Protein AF-A0A9P6RWK9-F1 (afdb_monomer)

Radius of gyration: 22.27 Å; Cα contacts (8 Å, |Δi|>4): 144; chains: 1; bounding box: 63×45×56 Å

Solvent-accessible surface area (backbone atoms only — not comparable to full-atom values): 13997 Å² total; per-residue (Å²): 130,69,72,73,80,70,52,57,67,70,60,51,50,52,52,48,50,50,40,59,75,43,64,59,82,56,24,57,58,52,52,58,50,42,51,69,73,43,72,67,53,20,62,69,45,48,60,66,49,65,72,52,76,58,64,68,44,68,77,65,84,51,34,22,62,48,49,31,50,52,50,51,60,59,49,72,77,46,64,70,93,71,50,55,66,68,52,30,56,76,71,49,51,68,70,50,65,69,58,74,77,72,60,98,81,63,75,85,72,77,82,77,75,85,73,62,60,70,70,54,55,73,69,54,61,79,53,58,71,62,32,32,67,26,53,50,74,55,83,93,65,63,49,74,66,52,50,49,44,60,72,30,66,73,44,54,74,71,48,69,66,90,75,52,58,71,74,64,60,70,72,41,95,42,74,63,58,46,41,52,54,51,48,45,53,50,41,43,52,50,48,54,47,60,68,39,63,88,45,43,75,72,45,82,72,83,91,73,62,78,92,48,47,70,63,48,66,76,44,44,83,50,38,54,70,54,76,76,115

Foldseek 3Di:
DDPLVVDDLVVLLVVLVCLLVDDQVVSVVVLVVQCVPDDVSVVSSVCSCLVAVCSNCPPDDSQLVVLQVLLLVLCVVFPPVLQDPLQCQQNVVVVVVVVVVPDPPDDDDDDDDDDPLVSSVVNQDLPLVCNLVRNGDDPVPRDPVSVCVLVDPVLVVVAPPVPDDVVVVVVDPDPVSVSVVSSSVCNSQSSLCSSCVVPLLPDCDDDHDPVCVVVCVVCVVSNVNNVVD

Structure (mmCIF, N/CA/C/O backbone):
data_AF-A0A9P6RWK9-F1
#
_entry.id   AF-A0A9P6RWK9-F1
#
loop_
_atom_site.group_PDB
_atom_site.id
_atom_site.type_symbol
_atom_site.label_atom_id
_atom_site.label_alt_id
_atom_site.label_comp_id
_atom_site.label_asym_id
_atom_site.label_entity_id
_atom_site.label_seq_id
_atom_site.pdbx_PDB_ins_code
_atom_site.Cartn_x
_atom_site.Cartn_y
_atom_site.Cartn_z
_atom_site.occupancy
_atom_site.B_iso_or_equiv
_atom_site.auth_seq_id
_atom_site.auth_comp_id
_atom_site.auth_asym_id
_atom_site.auth_atom_id
_atom_site.pdbx_PDB_model_num
ATOM 1 N N . MET A 1 1 ? -37.887 11.633 28.900 1.00 67.69 1 MET A N 1
ATOM 2 C CA . MET A 1 1 ? -36.849 10.624 28.596 1.00 67.69 1 MET A CA 1
ATOM 3 C C . MET A 1 1 ? -36.808 10.442 27.096 1.00 67.69 1 MET A C 1
ATOM 5 O O . MET A 1 1 ? -37.877 10.399 26.500 1.00 67.69 1 MET A O 1
ATOM 9 N N . ASP A 1 2 ? -35.613 10.374 26.520 1.00 86.00 2 ASP A N 1
ATOM 10 C CA . ASP A 1 2 ? -35.410 10.084 25.100 1.00 86.00 2 ASP A CA 1
ATOM 11 C C . ASP A 1 2 ? -35.985 8.691 24.753 1.00 86.00 2 ASP A C 1
ATOM 13 O O . ASP A 1 2 ? -35.668 7.724 25.456 1.00 86.00 2 ASP A O 1
ATOM 17 N N . PRO A 1 3 ? -36.873 8.571 23.747 1.00 90.12 3 PRO A N 1
ATOM 18 C CA . PRO A 1 3 ? -37.435 7.288 23.335 1.00 90.12 3 PRO A CA 1
ATOM 19 C C . PRO A 1 3 ? -36.375 6.307 22.814 1.00 90.12 3 PRO A C 1
ATOM 21 O O . PRO A 1 3 ? -36.560 5.104 22.987 1.00 90.12 3 PRO A O 1
ATOM 24 N N . LEU A 1 4 ? -35.255 6.784 22.253 1.00 90.00 4 LEU A N 1
ATOM 25 C CA . LEU A 1 4 ? -34.179 5.911 21.767 1.00 90.00 4 LEU A CA 1
ATOM 26 C C . LEU A 1 4 ? -33.474 5.168 22.908 1.00 90.00 4 LEU A C 1
ATOM 28 O O . LEU A 1 4 ? -33.143 3.997 22.763 1.00 90.00 4 LEU A O 1
ATOM 32 N N . SER A 1 5 ? -33.320 5.794 24.078 1.00 92.75 5 SER A N 1
ATOM 33 C CA . SER A 1 5 ? -32.708 5.158 25.256 1.00 92.75 5 SER A CA 1
ATOM 34 C C . SER A 1 5 ? -33.540 4.039 25.879 1.00 92.75 5 SER A C 1
ATOM 36 O O . SER A 1 5 ? -33.070 3.382 26.803 1.00 92.75 5 SER A O 1
ATOM 38 N N . ARG A 1 6 ? -34.797 3.869 25.451 1.00 95.56 6 ARG A N 1
ATOM 39 C CA . ARG A 1 6 ? -35.685 2.796 25.924 1.00 95.56 6 ARG A CA 1
ATOM 40 C C . ARG A 1 6 ? -35.650 1.567 25.023 1.00 95.56 6 ARG A C 1
ATOM 42 O O . ARG A 1 6 ? -36.267 0.563 25.369 1.00 95.56 6 ARG A O 1
ATOM 49 N N . LEU A 1 7 ? -34.991 1.658 23.870 1.00 95.06 7 LEU A N 1
ATOM 50 C CA . LEU A 1 7 ? -34.863 0.534 22.958 1.00 95.06 7 LEU A CA 1
ATOM 51 C C . LEU A 1 7 ? -33.897 -0.509 23.536 1.00 95.06 7 LEU A C 1
ATOM 53 O O . LEU A 1 7 ? -32.898 -0.130 24.151 1.00 95.06 7 LEU A O 1
ATOM 57 N N . PRO A 1 8 ? -34.161 -1.808 23.316 1.00 97.06 8 PRO A N 1
ATOM 58 C CA . PRO A 1 8 ? -33.155 -2.847 23.492 1.00 97.06 8 PRO A CA 1
ATOM 59 C C . PRO A 1 8 ? -31.901 -2.539 22.667 1.00 97.06 8 PRO A C 1
ATOM 61 O O . PRO A 1 8 ? -31.985 -1.922 21.598 1.00 97.06 8 PRO A O 1
ATOM 64 N N . GLN A 1 9 ? -30.745 -2.988 23.155 1.00 96.25 9 GLN A N 1
ATOM 65 C CA . GLN A 1 9 ? -29.454 -2.721 22.521 1.00 96.25 9 GLN A CA 1
ATOM 66 C C . GLN A 1 9 ? -29.427 -3.225 21.076 1.00 96.25 9 GLN A C 1
ATOM 68 O O . GLN A 1 9 ? -28.973 -2.513 20.188 1.00 96.25 9 GLN A O 1
ATOM 73 N N . GLU A 1 10 ? -29.997 -4.399 20.829 1.00 96.31 10 GLU A N 1
ATOM 74 C CA . GLU A 1 10 ? -30.045 -5.060 19.527 1.00 96.31 10 GLU A CA 1
ATOM 75 C C . GLU A 1 10 ? -30.828 -4.221 18.505 1.00 96.31 10 GLU A C 1
ATOM 77 O O . GLU A 1 10 ? -30.451 -4.113 17.340 1.00 96.31 10 GLU A O 1
ATOM 82 N N . CYS A 1 11 ? -31.907 -3.560 18.941 1.00 97.31 11 CYS A N 1
ATOM 83 C CA . CYS A 1 11 ? -32.662 -2.651 18.083 1.00 97.31 11 CYS A CA 1
ATOM 84 C C . CYS A 1 11 ? -31.839 -1.409 17.721 1.00 97.31 11 CYS A C 1
ATOM 86 O O . CYS A 1 11 ? -31.895 -0.945 16.581 1.00 97.31 11 CYS A O 1
ATOM 88 N N . LEU A 1 12 ? -31.077 -0.872 18.679 1.00 96.38 12 LEU A N 1
ATOM 89 C CA . LEU A 1 12 ? -30.211 0.280 18.448 1.00 96.38 12 LEU A CA 1
ATOM 90 C C . LEU A 1 12 ? -29.042 -0.080 17.519 1.00 96.38 12 LEU A C 1
ATOM 92 O O . LEU A 1 12 ? -28.738 0.684 16.608 1.00 96.38 12 LEU A O 1
ATOM 96 N N . GLU A 1 13 ? -28.444 -1.258 17.689 1.00 96.19 13 GLU A N 1
ATOM 97 C CA . GLU A 1 13 ? -27.409 -1.798 16.801 1.00 96.19 13 GLU A CA 1
ATOM 98 C C . GLU A 1 13 ? -27.920 -1.971 15.365 1.00 96.19 13 GLU A C 1
ATOM 100 O O . GLU A 1 13 ? -27.239 -1.556 14.432 1.00 96.19 13 GLU A O 1
ATOM 105 N N . CYS A 1 14 ? -29.145 -2.476 15.169 1.00 96.75 14 CYS A N 1
ATOM 106 C CA . CYS A 1 14 ? -29.771 -2.547 13.845 1.00 96.75 14 CYS A CA 1
ATOM 107 C C . CYS A 1 14 ? -29.941 -1.162 13.198 1.00 96.75 14 CYS A C 1
ATOM 109 O O . CYS A 1 14 ? -29.672 -0.997 12.009 1.00 96.75 14 CYS A O 1
ATOM 111 N N . ILE A 1 15 ? -30.363 -0.148 13.962 1.00 95.75 15 ILE A N 1
ATOM 112 C CA . ILE A 1 15 ? -30.475 1.231 13.458 1.00 95.75 15 ILE A CA 1
ATOM 113 C C . ILE A 1 15 ? -29.092 1.768 13.068 1.00 95.75 15 ILE A C 1
ATOM 115 O O . ILE A 1 15 ? -28.941 2.373 12.007 1.00 95.75 15 ILE A O 1
ATOM 119 N N . LEU A 1 16 ? -28.080 1.531 13.905 1.00 95.25 16 LEU A N 1
ATOM 120 C CA . LEU A 1 16 ? -26.703 1.943 13.646 1.00 95.25 16 LEU A CA 1
ATOM 121 C C . LEU A 1 16 ? -26.130 1.246 12.409 1.00 95.25 16 LEU A C 1
ATOM 123 O O . LEU A 1 16 ? -25.499 1.914 11.597 1.00 95.25 16 LEU A O 1
ATOM 127 N N . GLU A 1 17 ? -26.404 -0.044 12.206 1.00 94.06 17 GLU A N 1
ATOM 128 C CA . GLU A 1 17 ? -26.065 -0.774 10.978 1.00 94.06 17 GLU A CA 1
ATOM 129 C C . GLU A 1 17 ? -26.725 -0.153 9.748 1.00 94.06 17 GLU A C 1
ATOM 131 O O . GLU A 1 17 ? -26.057 0.024 8.736 1.00 94.06 17 GLU A O 1
ATOM 136 N N . VAL A 1 18 ? -27.994 0.256 9.820 1.00 95.19 18 VAL A N 1
ATOM 137 C CA . VAL A 1 18 ? -28.657 0.951 8.703 1.00 95.19 18 VAL A CA 1
ATOM 138 C C . VAL A 1 18 ? -28.016 2.316 8.429 1.00 95.19 18 VAL A C 1
ATOM 140 O O . VAL A 1 18 ? -27.782 2.654 7.269 1.00 95.19 18 VAL A O 1
ATOM 143 N N . ILE A 1 19 ? -27.692 3.094 9.469 1.00 92.94 19 ILE A N 1
ATOM 144 C CA . ILE A 1 19 ? -27.015 4.396 9.327 1.00 92.94 19 ILE A CA 1
ATOM 145 C C . ILE A 1 19 ? -25.637 4.208 8.702 1.00 92.94 19 ILE A C 1
ATOM 147 O O . ILE A 1 19 ? -25.288 4.919 7.760 1.00 92.94 19 ILE A O 1
ATOM 151 N N . VAL A 1 20 ? -24.871 3.241 9.212 1.00 89.44 20 VAL A N 1
ATOM 152 C CA . VAL A 1 20 ? -23.579 2.847 8.664 1.00 89.44 20 VAL A CA 1
ATOM 153 C C . VAL A 1 20 ? -23.796 2.443 7.209 1.00 89.44 20 VAL A C 1
ATOM 155 O O . VAL A 1 20 ? -23.243 3.092 6.341 1.00 89.44 20 VAL A O 1
ATOM 158 N N . ASN A 1 21 ? -24.632 1.478 6.872 1.00 87.69 21 ASN A N 1
ATOM 159 C CA . ASN A 1 21 ? -24.766 0.986 5.497 1.00 87.69 21 ASN A CA 1
ATOM 160 C C . ASN A 1 21 ? -25.428 1.984 4.515 1.00 87.69 21 ASN A C 1
ATOM 162 O O . ASN A 1 21 ? -25.435 1.738 3.310 1.00 87.69 21 ASN A O 1
ATOM 166 N N . GLY A 1 22 ? -25.952 3.112 5.004 1.00 85.31 22 GLY A N 1
ATOM 167 C CA . GLY A 1 22 ? -26.523 4.198 4.208 1.00 85.31 22 GLY A CA 1
ATOM 168 C C . GLY A 1 22 ? -25.495 5.096 3.500 1.00 85.31 22 GLY A C 1
ATOM 169 O O . GLY A 1 22 ? -24.336 4.746 3.284 1.00 85.31 22 GLY A O 1
ATOM 170 N N . ASN A 1 23 ? -25.936 6.295 3.102 1.00 72.44 23 ASN A N 1
ATOM 171 C CA . ASN A 1 23 ? -25.107 7.253 2.367 1.00 72.44 23 ASN A CA 1
ATOM 172 C C . ASN A 1 23 ? -23.951 7.782 3.242 1.00 72.44 23 ASN A C 1
ATOM 174 O O . ASN A 1 23 ? -24.189 8.479 4.233 1.00 72.44 23 ASN A O 1
ATOM 178 N N . ASN A 1 24 ? -22.706 7.483 2.842 1.00 69.62 24 ASN A N 1
ATOM 179 C CA . ASN A 1 24 ? -21.488 7.703 3.634 1.00 69.62 24 ASN A CA 1
ATOM 180 C C . ASN A 1 24 ? -21.427 9.103 4.275 1.00 69.62 24 ASN A C 1
ATOM 182 O O . ASN A 1 24 ? -21.306 9.194 5.493 1.00 69.62 24 ASN A O 1
ATOM 186 N N . LYS A 1 25 ? -21.657 10.179 3.506 1.00 73.25 25 LYS A N 1
ATOM 187 C CA . LYS A 1 25 ? -21.504 11.566 3.996 1.00 73.25 25 LYS A CA 1
ATOM 188 C C . LYS A 1 25 ? -22.442 11.944 5.148 1.00 73.25 25 LYS A C 1
ATOM 190 O O . LYS A 1 25 ? -22.110 12.804 5.956 1.00 73.25 25 LYS A O 1
ATOM 195 N N . GLN A 1 26 ? -23.639 11.361 5.198 1.00 81.25 26 GLN A N 1
ATOM 196 C CA . GLN A 1 26 ? -24.597 11.626 6.278 1.00 81.25 26 GLN A CA 1
ATOM 197 C C . GLN A 1 26 ? -24.400 10.659 7.444 1.00 81.25 26 GLN A C 1
ATOM 199 O O . GLN A 1 26 ? -24.669 11.030 8.583 1.00 81.25 26 GLN A O 1
ATOM 204 N N . SER A 1 27 ? -23.871 9.460 7.177 1.00 87.44 27 SER A N 1
ATOM 205 C CA . SER A 1 27 ? -23.684 8.422 8.189 1.00 87.44 27 SER A CA 1
ATOM 206 C C . SER A 1 27 ? -22.816 8.896 9.358 1.00 87.44 27 SER A C 1
ATOM 208 O O . SER A 1 27 ? -23.248 8.802 10.504 1.00 87.44 27 SER A O 1
ATOM 210 N N . LEU A 1 28 ? -21.647 9.495 9.104 1.00 84.50 28 LEU A N 1
ATOM 211 C CA . LEU A 1 28 ? -20.757 9.941 10.177 1.00 84.50 28 LEU A CA 1
ATOM 212 C C . LEU A 1 28 ? -21.348 11.112 10.962 1.00 84.50 28 LEU A C 1
ATOM 214 O O . LEU A 1 28 ? -21.264 11.128 12.186 1.00 84.50 28 LEU A O 1
ATOM 218 N N . ALA A 1 29 ? -21.975 12.073 10.278 1.00 86.56 29 ALA A N 1
ATOM 219 C CA . ALA A 1 29 ? -22.642 13.196 10.930 1.00 86.56 29 ALA A CA 1
ATOM 220 C C . ALA A 1 29 ? -23.770 12.708 11.856 1.00 86.56 29 ALA A C 1
ATOM 222 O O . ALA A 1 29 ? -23.881 13.171 12.993 1.00 86.56 29 ALA A O 1
ATOM 223 N N . SER A 1 30 ? -24.556 11.724 11.408 1.00 92.38 30 SER A N 1
ATOM 224 C CA . SER A 1 30 ? -25.583 11.070 12.219 1.00 92.38 30 SER A CA 1
ATOM 225 C C . SER A 1 30 ? -24.983 10.314 13.407 1.00 92.38 30 SER A C 1
ATOM 227 O O . SER A 1 30 ? -25.451 10.491 14.529 1.00 92.38 30 SER A O 1
ATOM 229 N N . LEU A 1 31 ? -23.917 9.534 13.209 1.00 92.56 31 LEU A N 1
ATOM 230 C CA . LEU A 1 31 ? -23.239 8.815 14.294 1.00 92.56 31 LEU A CA 1
ATOM 231 C C . LEU A 1 31 ? -22.612 9.780 15.318 1.00 92.56 31 LEU A C 1
ATOM 233 O O . LEU A 1 31 ? -22.757 9.591 16.525 1.00 92.56 31 LEU A O 1
ATOM 237 N N . ALA A 1 32 ? -21.979 10.861 14.862 1.00 90.00 32 ALA A N 1
ATOM 238 C CA . ALA A 1 32 ? -21.415 11.901 15.720 1.00 90.00 32 ALA A CA 1
ATOM 239 C C . ALA A 1 32 ? -22.498 12.653 16.509 1.00 90.00 32 ALA A C 1
ATOM 241 O O . ALA A 1 32 ? -22.273 13.032 17.661 1.00 90.00 32 ALA A O 1
ATOM 242 N N . ALA A 1 33 ? -23.683 12.848 15.923 1.00 93.81 33 ALA A N 1
ATOM 243 C CA . ALA A 1 33 ? -24.834 13.384 16.639 1.00 93.81 33 ALA A CA 1
ATOM 244 C C . ALA A 1 33 ? -25.325 12.409 17.723 1.00 93.81 33 ALA A C 1
ATOM 246 O O . ALA A 1 33 ? -25.580 12.839 18.847 1.00 93.81 33 ALA A O 1
ATOM 247 N N . LEU A 1 34 ? -25.380 11.103 17.432 1.00 94.56 34 LEU A N 1
ATOM 248 C CA . LEU A 1 34 ? -25.782 10.065 18.393 1.00 94.56 34 LEU A CA 1
ATOM 249 C C . LEU A 1 34 ? -24.846 9.980 19.608 1.00 94.56 34 LEU A C 1
ATOM 251 O O . LEU A 1 34 ? -25.325 9.827 20.733 1.00 94.56 34 LEU A O 1
ATOM 255 N N . LEU A 1 35 ? -23.537 10.197 19.422 1.00 93.81 35 LEU A N 1
ATOM 256 C CA . LEU A 1 35 ? -22.577 10.303 20.532 1.00 93.81 35 LEU A CA 1
ATOM 257 C C . LEU A 1 35 ? -22.923 11.410 21.541 1.00 93.81 35 LEU A C 1
ATOM 259 O O . LEU A 1 35 ? -22.495 11.347 22.693 1.00 93.81 35 LEU A O 1
ATOM 263 N N . ARG A 1 36 ? -23.675 12.433 21.123 1.00 95.31 36 ARG A N 1
ATOM 264 C CA . ARG A 1 36 ? -24.031 13.587 21.958 1.00 95.31 36 ARG A CA 1
ATOM 265 C C . ARG A 1 36 ? -25.373 13.440 22.676 1.00 95.31 36 ARG A C 1
ATOM 267 O O . ARG A 1 36 ? -25.688 14.293 23.499 1.00 95.31 36 ARG A O 1
ATOM 274 N N . VAL A 1 37 ? -26.161 12.397 22.395 1.00 95.31 37 VAL A N 1
ATOM 275 C CA . VAL A 1 37 ? -27.531 12.271 22.928 1.00 95.31 37 VAL A CA 1
ATOM 276 C C . VAL A 1 37 ? -27.524 11.872 24.404 1.00 95.31 37 VAL A C 1
ATOM 278 O O . VAL A 1 37 ? -28.090 12.570 25.242 1.00 95.31 37 VAL A O 1
ATOM 281 N N . ASN A 1 38 ? -26.893 10.744 24.741 1.00 96.12 38 ASN A N 1
ATOM 282 C CA . ASN A 1 38 ? -26.698 10.290 26.120 1.00 96.12 38 ASN A CA 1
ATOM 283 C C . ASN A 1 38 ? -25.628 9.185 26.201 1.00 96.12 38 ASN A C 1
ATOM 285 O O . ASN A 1 38 ? -25.235 8.608 25.189 1.00 96.12 38 ASN A O 1
ATOM 289 N N . ARG A 1 39 ? -25.192 8.852 27.425 1.00 96.31 39 ARG A N 1
ATOM 290 C CA . ARG A 1 39 ? -24.124 7.869 27.679 1.00 96.31 39 ARG A CA 1
ATOM 291 C C . ARG A 1 39 ? -24.430 6.468 27.145 1.00 96.31 39 ARG A C 1
ATOM 293 O O . ARG A 1 39 ? -23.513 5.820 26.650 1.00 96.31 39 ARG A O 1
ATOM 300 N N . TYR A 1 40 ? -25.672 5.996 27.255 1.00 96.31 40 TYR A N 1
ATOM 301 C CA . TYR A 1 40 ? -26.048 4.670 26.762 1.00 96.31 40 TYR A CA 1
ATOM 302 C C . TYR A 1 40 ? -25.912 4.608 25.235 1.00 96.31 40 TYR A C 1
ATOM 304 O O . TYR A 1 40 ? -25.135 3.801 24.731 1.00 96.31 40 TYR A O 1
ATOM 312 N N . ILE A 1 41 ? -26.545 5.542 24.515 1.00 96.31 41 ILE A N 1
ATOM 313 C CA . ILE A 1 41 ? -26.465 5.616 23.046 1.00 96.31 41 ILE A CA 1
ATOM 314 C C . ILE A 1 41 ? -25.022 5.811 22.583 1.00 96.31 41 ILE A C 1
ATOM 316 O O . ILE A 1 41 ? -24.585 5.134 21.655 1.00 96.31 41 ILE A O 1
ATOM 320 N N . ALA A 1 42 ? -24.254 6.677 23.248 1.00 95.50 42 ALA A N 1
ATOM 321 C CA . ALA A 1 42 ? -22.848 6.878 22.922 1.00 95.50 42 ALA A CA 1
ATOM 322 C C . ALA A 1 42 ? -22.043 5.576 23.056 1.00 95.50 42 ALA A C 1
ATOM 324 O O . ALA A 1 42 ? -21.289 5.234 22.151 1.00 95.50 42 ALA A O 1
ATOM 325 N N . THR A 1 43 ? -22.250 4.818 24.138 1.00 96.69 43 THR A N 1
ATOM 326 C CA . THR A 1 43 ? -21.548 3.546 24.384 1.00 96.69 43 THR A CA 1
ATOM 327 C C . THR A 1 43 ? -21.835 2.524 23.282 1.00 96.69 43 THR A C 1
ATOM 329 O O . THR A 1 43 ? -20.906 1.879 22.805 1.00 96.69 43 THR A O 1
ATOM 332 N N . VAL A 1 44 ? -23.090 2.422 22.830 1.00 96.81 44 VAL A N 1
ATOM 333 C CA . VAL A 1 44 ? -23.479 1.515 21.734 1.00 96.81 44 VAL A CA 1
ATOM 334 C C . VAL A 1 44 ? -22.996 2.032 20.369 1.00 96.81 44 VAL A C 1
ATOM 336 O O . VAL A 1 44 ? -22.658 1.239 19.501 1.00 96.81 44 VAL A O 1
ATOM 339 N N . THR A 1 45 ? -22.894 3.351 20.173 1.00 95.31 45 THR A N 1
ATOM 340 C CA . THR A 1 45 ? -22.496 3.972 18.892 1.00 95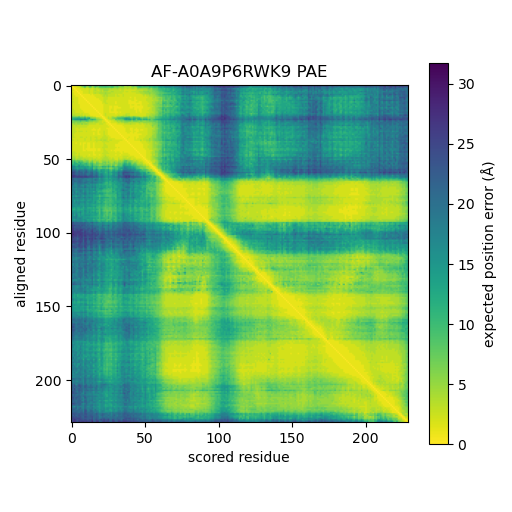.31 45 THR A CA 1
ATOM 341 C C . THR A 1 45 ? -20.985 3.922 18.640 1.00 95.31 45 THR A C 1
ATOM 343 O O . THR A 1 45 ? -20.554 3.785 17.495 1.00 95.31 45 THR A O 1
ATOM 346 N N . VAL A 1 46 ? -20.163 4.022 19.692 1.00 91.31 46 VAL A N 1
ATOM 347 C CA . VAL A 1 46 ? -18.689 4.053 19.605 1.00 91.31 46 VAL A CA 1
ATOM 348 C C . VAL A 1 46 ? -18.124 2.902 18.753 1.00 91.31 46 VAL A C 1
ATOM 350 O O . VAL A 1 46 ? -17.391 3.201 17.807 1.00 91.31 46 VAL A O 1
ATOM 353 N N . PRO A 1 47 ? -18.482 1.621 18.977 1.00 92.12 47 PRO A N 1
ATOM 354 C CA . PRO A 1 47 ? -17.998 0.516 18.150 1.00 92.12 47 PRO A CA 1
ATOM 355 C C . PRO A 1 47 ? -18.232 0.708 16.648 1.00 92.12 47 PRO A C 1
ATOM 357 O O . PRO A 1 47 ? -17.374 0.340 15.856 1.00 92.12 47 PRO A O 1
ATOM 360 N N . PHE A 1 48 ? -19.342 1.330 16.242 1.00 90.12 48 PHE A N 1
ATOM 361 C CA . PHE A 1 48 ? -19.676 1.545 14.830 1.00 90.12 48 PHE A CA 1
ATOM 362 C C . PHE A 1 48 ? -18.823 2.638 14.183 1.00 90.12 48 PHE A C 1
ATOM 364 O O . PHE A 1 48 ? -18.427 2.494 13.029 1.00 90.12 48 PHE A O 1
ATOM 371 N N . ILE A 1 49 ? -18.487 3.694 14.930 1.00 85.31 49 ILE A N 1
ATOM 372 C CA . ILE A 1 49 ? -17.572 4.748 14.464 1.00 85.31 49 ILE A CA 1
ATOM 373 C C . ILE A 1 49 ? -16.153 4.191 14.336 1.00 85.31 49 ILE A C 1
ATOM 375 O O . ILE A 1 49 ? -15.484 4.414 13.330 1.00 85.31 49 ILE A O 1
ATOM 379 N N . TYR A 1 50 ? -15.703 3.419 15.325 1.00 79.88 50 TYR A N 1
ATOM 380 C CA . TYR A 1 50 ? -14.353 2.852 15.334 1.00 79.88 50 TYR A CA 1
ATOM 381 C C . TYR A 1 50 ? -14.208 1.563 14.518 1.00 79.88 50 TYR A C 1
ATOM 383 O O . TYR A 1 50 ? -13.087 1.101 14.323 1.00 79.88 50 TYR A O 1
ATOM 391 N N . ARG A 1 51 ? -15.300 1.005 13.980 1.00 79.75 51 ARG A N 1
ATOM 392 C CA . ARG A 1 51 ? -15.240 -0.090 12.999 1.00 79.75 51 ARG A CA 1
ATOM 393 C C . ARG A 1 51 ? -14.569 0.364 11.702 1.00 79.75 51 ARG A C 1
ATOM 395 O O . ARG A 1 51 ? -13.917 -0.440 11.047 1.00 79.75 51 ARG A O 1
ATOM 402 N N . ASN A 1 52 ? -14.732 1.640 11.339 1.00 68.81 52 ASN A N 1
ATOM 403 C CA . ASN A 1 52 ? -14.025 2.279 10.232 1.00 68.81 52 ASN A CA 1
ATOM 404 C C . ASN A 1 52 ? -13.918 3.804 10.470 1.00 68.81 52 ASN A C 1
ATOM 406 O O . ASN A 1 52 ? -14.710 4.572 9.912 1.00 68.81 52 ASN A O 1
ATOM 410 N N . PRO A 1 53 ? -12.955 4.259 11.294 1.00 65.38 53 PRO A N 1
ATOM 411 C CA . PRO A 1 53 ? -12.855 5.658 11.723 1.00 65.38 53 PRO A CA 1
ATOM 412 C C . PRO A 1 53 ? -12.576 6.655 10.586 1.00 65.38 53 PRO A C 1
ATOM 414 O O . PRO A 1 53 ? -12.708 7.860 10.787 1.00 65.38 53 PRO A O 1
ATOM 417 N N . PHE A 1 54 ? -12.233 6.175 9.387 1.00 61.09 54 PHE A N 1
ATOM 418 C CA . PHE A 1 54 ? -11.816 7.004 8.249 1.00 61.09 54 PHE A CA 1
ATOM 419 C C . PHE A 1 54 ? -12.750 6.912 7.046 1.00 61.09 54 PHE A C 1
ATOM 421 O O . PHE A 1 54 ? -12.421 7.376 5.954 1.00 61.09 54 PHE A O 1
ATOM 428 N N . ARG A 1 55 ? -13.942 6.350 7.239 1.00 64.44 55 ARG A N 1
ATOM 429 C CA . ARG A 1 55 ? -14.902 6.082 6.169 1.00 64.44 55 ARG A CA 1
ATOM 430 C C . ARG A 1 55 ? -15.281 7.301 5.317 1.00 64.44 55 ARG A C 1
ATOM 432 O O . ARG A 1 55 ? -15.513 7.153 4.120 1.00 64.44 55 ARG A O 1
ATOM 439 N N . ASP A 1 56 ? -15.311 8.496 5.903 1.00 56.09 56 ASP A N 1
ATOM 440 C CA . ASP A 1 56 ? -15.661 9.729 5.184 1.00 56.09 56 ASP A CA 1
ATOM 441 C C . ASP A 1 56 ? -14.527 10.294 4.324 1.00 56.09 56 ASP A C 1
ATOM 443 O O . ASP A 1 56 ? -14.797 10.986 3.337 1.00 56.09 56 ASP A O 1
ATOM 447 N N . LEU A 1 57 ? -13.271 9.944 4.618 1.00 54.16 57 LEU A N 1
ATOM 448 C CA . LEU A 1 57 ? -12.125 10.369 3.808 1.00 54.16 57 LEU A CA 1
ATOM 449 C C . LEU A 1 57 ? -12.125 9.699 2.428 1.00 54.16 57 LEU A C 1
ATOM 451 O O . LEU A 1 57 ? -11.559 10.246 1.487 1.00 54.16 57 LEU A O 1
ATOM 455 N N . ALA A 1 58 ? -12.823 8.567 2.280 1.00 52.34 58 ALA A N 1
ATOM 456 C CA . ALA A 1 58 ? -12.871 7.775 1.055 1.00 52.34 58 ALA A CA 1
ATOM 457 C C . ALA A 1 58 ? -13.735 8.377 -0.075 1.00 52.34 58 ALA A C 1
ATOM 459 O O . ALA A 1 58 ? -13.689 7.878 -1.196 1.00 52.34 58 ALA A O 1
ATOM 460 N N . THR A 1 59 ? -14.556 9.412 0.176 1.00 53.62 59 THR A N 1
ATOM 461 C CA . THR A 1 59 ? -15.630 9.783 -0.775 1.00 53.62 59 THR A CA 1
ATOM 462 C C . THR A 1 59 ? -15.322 10.869 -1.809 1.00 53.62 59 THR A C 1
ATOM 464 O O . THR A 1 59 ? -16.135 11.026 -2.716 1.00 53.62 59 THR A O 1
ATOM 467 N N . ALA A 1 60 ? -14.203 11.598 -1.756 1.00 51.28 60 ALA A N 1
ATOM 468 C CA . ALA A 1 60 ? -13.813 12.499 -2.856 1.00 51.28 60 ALA A CA 1
ATOM 469 C C . ALA A 1 60 ? -12.409 13.073 -2.643 1.00 51.28 60 ALA A C 1
ATOM 471 O O . ALA A 1 60 ? -12.261 13.916 -1.768 1.00 51.28 60 ALA A O 1
ATOM 472 N N . ASP A 1 61 ? -11.421 12.657 -3.446 1.00 53.66 61 ASP A N 1
ATOM 473 C CA . ASP A 1 61 ? -10.095 13.290 -3.668 1.00 53.66 61 ASP A CA 1
ATOM 474 C C . ASP A 1 61 ? -9.151 13.467 -2.447 1.00 53.66 61 ASP A C 1
ATOM 476 O O . ASP A 1 61 ? -7.934 13.465 -2.587 1.00 53.66 61 ASP A O 1
ATOM 480 N N . VAL A 1 62 ? -9.676 13.540 -1.224 1.00 53.41 62 VAL A N 1
ATOM 481 C CA . VAL A 1 62 ? -8.938 13.620 0.045 1.00 53.41 62 VAL A CA 1
ATOM 482 C C . VAL A 1 62 ? -8.387 12.247 0.448 1.00 53.41 62 VAL A C 1
ATOM 484 O O . VAL A 1 62 ? -7.380 12.166 1.148 1.00 53.41 62 VAL A O 1
ATOM 487 N N . SER A 1 63 ? -8.996 11.158 -0.037 1.00 63.06 63 SER A N 1
ATOM 488 C CA . SER A 1 63 ? -8.565 9.786 0.262 1.00 63.06 63 SER A CA 1
ATOM 489 C C . SER A 1 63 ? -7.141 9.500 -0.204 1.00 63.06 63 SER A C 1
ATOM 491 O O . SER A 1 63 ? -6.421 8.774 0.477 1.00 63.06 63 SER A O 1
ATOM 493 N N . SER A 1 64 ? -6.741 10.040 -1.359 1.00 68.81 64 SER A N 1
ATOM 494 C CA . SER A 1 64 ? -5.430 9.773 -1.954 1.00 68.81 64 SER A CA 1
ATOM 495 C C . SER A 1 64 ? -4.322 10.438 -1.142 1.00 68.81 64 SER A C 1
ATOM 497 O O . SER A 1 64 ? -3.432 9.763 -0.626 1.00 68.81 64 SER A O 1
ATOM 499 N N . SER A 1 65 ? -4.442 11.747 -0.893 1.00 75.94 65 SER A N 1
ATOM 500 C CA . SER A 1 65 ? -3.459 12.470 -0.077 1.00 75.94 65 SER A CA 1
ATOM 501 C C . SER A 1 65 ? -3.384 11.917 1.348 1.00 75.94 65 SER A C 1
ATOM 503 O O . SER A 1 65 ? -2.297 11.807 1.909 1.00 75.94 65 SER A O 1
ATOM 505 N N . TYR A 1 66 ? -4.516 11.496 1.916 1.00 81.38 66 TYR A N 1
ATOM 506 C CA . TYR A 1 66 ? -4.554 10.914 3.250 1.00 81.38 66 TYR A CA 1
ATOM 507 C C . TYR A 1 66 ? -3.847 9.557 3.325 1.00 81.38 66 TYR A C 1
ATOM 509 O O . TYR A 1 66 ? -2.984 9.374 4.185 1.00 81.38 66 TYR A O 1
ATOM 517 N N . GLN A 1 67 ? -4.167 8.621 2.424 1.00 84.25 67 GLN A N 1
ATOM 518 C CA . GLN A 1 67 ? -3.497 7.318 2.393 1.00 84.25 67 GLN A CA 1
ATOM 519 C C . GLN A 1 67 ? -2.004 7.481 2.122 1.00 84.25 67 GLN A C 1
ATOM 521 O O . GLN A 1 67 ? -1.192 6.867 2.813 1.00 84.25 67 GLN A O 1
ATOM 526 N N . ARG A 1 68 ? -1.633 8.380 1.204 1.00 88.88 68 ARG A N 1
ATOM 527 C CA . ARG A 1 68 ? -0.236 8.728 0.956 1.00 88.88 68 ARG A CA 1
ATOM 528 C C . ARG A 1 68 ? 0.460 9.222 2.226 1.00 88.88 68 ARG A C 1
ATOM 530 O O . ARG A 1 68 ? 1.534 8.729 2.541 1.00 88.88 68 ARG A O 1
ATOM 537 N N . ASN A 1 69 ? -0.158 10.128 2.984 1.00 86.44 69 ASN A N 1
ATOM 538 C CA . ASN A 1 69 ? 0.411 10.646 4.233 1.00 86.44 69 ASN A CA 1
ATOM 539 C C . ASN A 1 69 ? 0.562 9.563 5.309 1.00 86.44 69 ASN A C 1
ATOM 541 O O . ASN A 1 69 ? 1.563 9.560 6.022 1.00 86.44 69 ASN A O 1
ATOM 545 N N . ILE A 1 70 ? -0.399 8.637 5.422 1.00 88.19 70 ILE A N 1
ATOM 546 C CA . ILE A 1 70 ? -0.260 7.480 6.318 1.00 88.19 70 ILE A CA 1
ATOM 547 C C . ILE A 1 70 ? 0.940 6.636 5.897 1.00 88.19 70 ILE A C 1
ATOM 549 O O . ILE A 1 70 ? 1.753 6.281 6.744 1.00 88.19 70 ILE A O 1
ATOM 553 N N . VAL A 1 71 ? 1.061 6.322 4.606 1.00 91.44 71 VAL A N 1
ATOM 554 C CA . VAL A 1 71 ? 2.185 5.529 4.105 1.00 91.44 71 VAL A CA 1
ATOM 555 C C . VAL A 1 71 ? 3.505 6.253 4.360 1.00 91.44 71 VAL A C 1
ATOM 557 O O . VAL A 1 71 ? 4.411 5.626 4.891 1.00 91.44 71 VAL A O 1
ATOM 560 N N . CYS A 1 72 ? 3.607 7.562 4.104 1.00 91.06 72 CYS A N 1
ATOM 561 C CA . CYS A 1 72 ? 4.798 8.347 4.449 1.00 91.06 72 CYS A CA 1
ATOM 562 C C . CYS A 1 72 ? 5.159 8.225 5.935 1.00 91.06 72 CYS A C 1
ATOM 564 O O . CYS A 1 72 ? 6.310 7.951 6.259 1.00 91.06 72 CYS A O 1
ATOM 566 N N . ALA A 1 73 ? 4.180 8.394 6.829 1.00 88.69 73 ALA A N 1
ATOM 567 C CA . ALA A 1 73 ? 4.403 8.295 8.269 1.00 88.69 73 ALA A CA 1
ATOM 568 C C . ALA A 1 73 ? 4.832 6.882 8.699 1.00 88.69 73 ALA A C 1
ATOM 570 O O . ALA A 1 73 ? 5.655 6.726 9.589 1.00 88.69 73 ALA A O 1
ATOM 571 N N . LEU A 1 74 ? 4.301 5.837 8.062 1.00 91.25 74 LEU A N 1
ATOM 572 C CA . LEU A 1 74 ? 4.724 4.462 8.335 1.00 91.25 74 LEU A CA 1
ATOM 573 C C . LEU A 1 74 ? 6.114 4.156 7.762 1.00 91.25 74 LEU A C 1
ATOM 575 O O . LEU A 1 74 ? 6.860 3.379 8.353 1.00 91.25 74 LEU A O 1
ATOM 579 N N . LEU A 1 75 ? 6.459 4.741 6.614 1.00 92.94 75 LEU A N 1
ATOM 580 C CA . LEU A 1 75 ? 7.765 4.580 5.978 1.00 92.94 75 LEU A CA 1
ATOM 581 C C . LEU A 1 75 ? 8.868 5.334 6.730 1.00 92.94 75 LEU A C 1
ATOM 583 O O . LEU A 1 75 ? 10.001 4.865 6.718 1.00 92.94 75 LEU A O 1
ATOM 587 N N . SER A 1 76 ? 8.563 6.443 7.416 1.00 90.06 76 SER A N 1
ATOM 588 C CA . SER A 1 76 ? 9.562 7.178 8.209 1.00 90.06 76 SER A CA 1
ATOM 589 C C . SER A 1 76 ? 10.107 6.380 9.396 1.00 90.06 76 SER A C 1
ATOM 591 O O . SER A 1 76 ? 11.221 6.638 9.842 1.00 90.06 76 SER A O 1
ATOM 593 N N . ASP A 1 77 ? 9.357 5.385 9.877 1.00 88.81 77 ASP A N 1
ATOM 594 C CA . ASP A 1 77 ? 9.802 4.478 10.943 1.00 88.81 77 ASP A CA 1
ATOM 595 C C . ASP A 1 77 ? 10.684 3.325 10.421 1.00 88.81 77 ASP A C 1
ATOM 597 O O . ASP A 1 77 ? 11.225 2.542 11.207 1.00 88.81 77 ASP A O 1
ATOM 601 N N . ILE A 1 78 ? 10.841 3.186 9.099 1.00 90.81 78 ILE A N 1
ATOM 602 C CA . ILE A 1 78 ? 11.599 2.099 8.473 1.00 90.81 78 ILE A CA 1
ATOM 603 C C . ILE A 1 78 ? 12.994 2.606 8.078 1.00 90.81 78 ILE A C 1
ATOM 605 O O . ILE A 1 78 ? 13.108 3.633 7.410 1.00 90.81 78 ILE A O 1
ATOM 609 N N . PRO A 1 79 ? 14.083 1.883 8.419 1.00 91.19 79 PRO A N 1
ATOM 610 C CA . PRO A 1 79 ? 15.426 2.267 7.997 1.00 91.19 79 PRO A CA 1
ATOM 611 C C . PRO A 1 79 ? 15.521 2.396 6.475 1.00 91.19 79 PRO A C 1
ATOM 613 O O . PRO A 1 79 ? 15.146 1.472 5.756 1.00 91.19 79 PRO A O 1
ATOM 616 N N . VAL A 1 80 ? 16.089 3.502 5.985 1.00 90.94 80 VAL A N 1
ATOM 617 C CA . VAL A 1 80 ? 16.154 3.830 4.545 1.00 90.94 80 VAL A CA 1
ATOM 618 C C . VAL A 1 80 ? 16.781 2.708 3.709 1.00 90.94 80 VAL A C 1
ATOM 620 O O . VAL A 1 80 ? 16.314 2.431 2.610 1.00 90.94 80 VAL A O 1
ATOM 623 N N . GLY A 1 81 ? 17.779 1.995 4.246 1.00 92.19 81 GLY A N 1
ATOM 624 C CA . GLY A 1 81 ? 18.411 0.854 3.568 1.00 92.19 81 GLY A CA 1
ATOM 625 C C . GLY A 1 81 ? 17.484 -0.345 3.317 1.00 92.19 81 GLY A C 1
ATOM 626 O O . GLY A 1 81 ? 17.800 -1.192 2.488 1.00 92.19 81 GLY A O 1
ATOM 627 N N . ASN A 1 82 ? 16.336 -0.400 3.996 1.00 93.25 82 ASN A N 1
ATOM 628 C CA . ASN A 1 82 ? 15.319 -1.438 3.836 1.00 93.25 82 ASN A CA 1
ATOM 629 C C . ASN A 1 82 ? 14.156 -0.997 2.929 1.00 93.25 82 ASN A C 1
ATOM 631 O O . ASN A 1 82 ? 13.241 -1.787 2.694 1.00 93.25 82 ASN A O 1
ATOM 635 N N . ILE A 1 83 ? 14.155 0.250 2.443 1.00 94.81 83 ILE A N 1
ATOM 636 C CA . ILE A 1 83 ? 13.097 0.783 1.581 1.00 94.81 83 ILE A CA 1
ATOM 637 C C . ILE A 1 83 ? 13.503 0.571 0.115 1.00 94.81 83 ILE A C 1
ATOM 639 O O . ILE A 1 83 ? 14.526 1.104 -0.321 1.00 94.81 83 ILE A O 1
ATOM 643 N N . PRO A 1 84 ? 12.721 -0.182 -0.681 1.00 95.00 84 PRO A N 1
ATOM 644 C CA . PRO A 1 84 ? 13.012 -0.394 -2.093 1.00 95.00 84 PRO A CA 1
ATOM 645 C C . PRO A 1 84 ? 13.084 0.927 -2.863 1.00 95.00 84 PRO A C 1
ATOM 647 O O . PRO A 1 84 ? 12.277 1.831 -2.640 1.00 95.00 84 PRO A O 1
ATOM 650 N N . LYS A 1 85 ? 14.006 1.014 -3.829 1.00 94.38 85 LYS A N 1
ATOM 651 C CA . LYS A 1 85 ? 14.261 2.227 -4.626 1.00 94.38 85 LYS A CA 1
ATOM 652 C C . LYS A 1 85 ? 12.993 2.828 -5.236 1.00 94.38 85 LYS A C 1
ATOM 654 O O . LYS A 1 85 ? 12.817 4.038 -5.189 1.00 94.38 85 LYS A O 1
ATOM 659 N N . ILE A 1 86 ? 12.093 1.991 -5.755 1.00 94.25 86 ILE A N 1
ATOM 660 C CA . ILE A 1 86 ? 10.827 2.438 -6.352 1.00 94.25 86 ILE A CA 1
ATOM 661 C C . ILE A 1 86 ? 9.942 3.181 -5.333 1.00 94.25 86 ILE A C 1
ATOM 663 O O . ILE A 1 86 ? 9.439 4.258 -5.632 1.00 94.25 86 ILE A O 1
ATOM 667 N N . VAL A 1 87 ? 9.848 2.672 -4.099 1.00 95.00 87 VAL A N 1
ATOM 668 C CA . VAL A 1 87 ? 9.102 3.301 -2.997 1.00 95.00 87 VAL A CA 1
ATOM 669 C C . VAL A 1 87 ? 9.810 4.578 -2.558 1.00 95.00 87 VAL A C 1
ATOM 671 O O . VAL A 1 87 ? 9.185 5.618 -2.378 1.00 95.00 87 VAL A O 1
ATOM 674 N N . ALA A 1 88 ? 11.133 4.527 -2.430 1.00 94.75 88 ALA A N 1
ATOM 675 C CA . ALA A 1 88 ? 11.920 5.671 -2.006 1.00 94.75 88 ALA A CA 1
ATOM 676 C C . ALA A 1 88 ? 11.827 6.853 -2.991 1.00 94.75 88 ALA A C 1
ATOM 678 O O . ALA A 1 88 ? 11.720 7.999 -2.552 1.00 94.75 88 ALA A O 1
ATOM 679 N N . LEU A 1 89 ? 11.821 6.578 -4.302 1.00 93.00 89 LEU A N 1
ATOM 680 C CA . LEU A 1 89 ? 11.621 7.575 -5.357 1.00 93.00 89 LEU A CA 1
ATOM 681 C C . LEU A 1 89 ? 10.204 8.143 -5.324 1.00 93.00 89 LEU A C 1
ATOM 683 O O . LEU A 1 89 ? 10.047 9.364 -5.307 1.00 93.00 89 LEU A O 1
ATOM 687 N N . GLU A 1 90 ? 9.187 7.281 -5.255 1.00 93.06 90 GLU A N 1
ATOM 688 C CA . GLU A 1 90 ? 7.787 7.704 -5.298 1.00 93.06 90 GLU A CA 1
ATOM 689 C C . GLU A 1 90 ? 7.403 8.571 -4.089 1.00 93.06 90 GLU A C 1
ATOM 691 O O . GLU A 1 90 ? 6.668 9.551 -4.221 1.00 93.06 90 GLU A O 1
ATOM 696 N N . PHE A 1 91 ? 7.953 8.280 -2.908 1.00 92.12 91 PHE A N 1
ATOM 697 C CA . PHE A 1 91 ? 7.723 9.047 -1.680 1.00 92.12 91 PHE A CA 1
ATOM 698 C C . PHE A 1 91 ? 8.781 10.135 -1.403 1.00 92.12 91 PHE A C 1
ATOM 700 O O . PHE A 1 91 ? 8.655 10.853 -0.418 1.00 92.12 91 PHE A O 1
ATOM 707 N N . ASN A 1 92 ? 9.772 10.316 -2.288 1.00 91.25 92 ASN A N 1
ATOM 708 C CA . ASN A 1 92 ? 10.900 11.258 -2.157 1.00 91.25 92 ASN A CA 1
ATOM 709 C C . ASN A 1 92 ? 11.731 11.113 -0.861 1.00 91.25 92 ASN A C 1
ATOM 711 O O . ASN A 1 92 ? 12.285 12.091 -0.363 1.00 91.25 92 ASN A O 1
ATOM 715 N N . ILE A 1 93 ? 11.869 9.896 -0.331 1.00 88.88 93 ILE A N 1
ATOM 716 C CA . ILE A 1 93 ? 12.528 9.634 0.964 1.00 88.88 93 ILE A CA 1
ATOM 717 C C . ILE A 1 93 ? 14.040 9.921 0.903 1.00 88.88 93 ILE A C 1
ATOM 719 O O . ILE A 1 93 ? 14.616 10.484 1.831 1.00 88.88 93 ILE A O 1
ATOM 723 N N . ILE A 1 94 ? 14.696 9.597 -0.219 1.00 77.88 94 ILE A N 1
ATOM 724 C CA . ILE A 1 94 ? 16.159 9.741 -0.381 1.00 77.88 94 ILE A CA 1
ATOM 725 C C . ILE A 1 94 ? 16.598 11.213 -0.348 1.00 77.88 94 ILE A C 1
ATOM 727 O O . ILE A 1 94 ? 17.697 11.536 0.106 1.00 77.88 94 ILE A O 1
ATOM 731 N N . SER A 1 95 ? 15.746 12.129 -0.815 1.00 68.81 95 SER A N 1
ATOM 732 C CA . SER A 1 95 ? 16.068 13.558 -0.845 1.00 68.81 95 SER A CA 1
ATOM 733 C C . SER A 1 95 ? 16.099 14.193 0.550 1.00 68.81 95 SER A C 1
ATOM 735 O O . SER A 1 95 ? 16.774 15.205 0.738 1.00 68.81 95 SER A O 1
ATOM 737 N N . GLU A 1 96 ? 15.394 13.613 1.524 1.00 62.53 96 GLU A N 1
ATOM 738 C CA . GLU A 1 96 ? 15.286 14.151 2.885 1.00 62.53 96 GLU A CA 1
ATOM 739 C C . GLU A 1 96 ? 16.433 13.681 3.784 1.00 62.53 96 GLU A C 1
ATOM 741 O O . GLU A 1 96 ? 17.016 14.490 4.504 1.00 62.53 96 GLU A O 1
ATOM 746 N N . THR A 1 97 ? 16.861 12.420 3.664 1.00 61.25 97 THR A N 1
ATOM 747 C CA . THR A 1 97 ? 17.956 11.867 4.484 1.00 61.25 97 THR A CA 1
ATOM 748 C C . THR A 1 97 ? 19.284 12.605 4.274 1.00 61.25 97 THR A C 1
ATOM 750 O O . THR A 1 97 ? 20.045 12.804 5.218 1.00 61.25 97 THR A O 1
ATOM 753 N N . ASN A 1 98 ? 19.544 13.089 3.056 1.00 60.16 98 ASN A N 1
ATOM 754 C CA . ASN A 1 98 ? 20.741 13.882 2.760 1.00 60.16 98 ASN A CA 1
ATOM 755 C C . ASN A 1 98 ? 20.686 15.311 3.336 1.00 60.16 98 ASN A C 1
ATOM 757 O O . ASN A 1 98 ? 21.723 15.965 3.432 1.00 60.16 98 ASN A O 1
ATOM 761 N N . ARG A 1 99 ? 19.501 15.822 3.709 1.00 58.12 99 ARG A N 1
ATOM 762 C CA . ARG A 1 99 ? 19.341 17.171 4.283 1.00 58.12 99 ARG A CA 1
ATOM 763 C C . ARG A 1 99 ? 19.562 17.208 5.791 1.00 58.12 99 ARG A C 1
ATOM 765 O O . ARG A 1 99 ? 20.094 18.195 6.286 1.00 58.12 99 ARG A O 1
ATOM 772 N N . GLU A 1 100 ? 19.196 16.151 6.511 1.00 58.88 100 GLU A N 1
ATOM 773 C CA . GLU A 1 100 ? 19.291 16.124 7.979 1.00 58.88 100 GLU A CA 1
ATOM 774 C C . GLU A 1 100 ? 20.725 15.941 8.508 1.00 58.88 100 GLU A C 1
ATOM 776 O O . GLU A 1 100 ? 20.993 16.223 9.672 1.00 58.88 100 GLU A O 1
ATOM 781 N N . GLN A 1 101 ? 21.681 15.545 7.663 1.00 58.72 101 GLN A N 1
ATOM 782 C CA . GLN A 1 101 ? 23.082 15.369 8.071 1.00 58.72 101 GLN A CA 1
ATOM 783 C C . GLN A 1 101 ? 23.932 16.652 8.080 1.00 58.72 101 GLN A C 1
ATOM 785 O O . GLN A 1 101 ? 25.111 16.583 8.426 1.00 58.72 101 GLN A O 1
ATOM 790 N N . LEU A 1 102 ? 23.387 17.817 7.715 1.00 58.50 102 LEU A N 1
ATOM 791 C CA . LEU A 1 102 ? 24.211 18.997 7.412 1.00 58.50 102 LEU A CA 1
ATOM 792 C C . LEU A 1 102 ? 24.252 20.110 8.466 1.00 58.50 102 LEU A C 1
ATOM 794 O O . LEU A 1 102 ? 25.016 21.049 8.259 1.00 58.50 102 LEU A O 1
ATOM 798 N N . ASP A 1 103 ? 23.538 20.019 9.596 1.00 69.12 103 ASP A N 1
ATOM 799 C CA . ASP A 1 103 ? 23.553 21.106 10.592 1.00 69.12 103 ASP A CA 1
ATOM 800 C C . ASP A 1 103 ? 23.842 20.636 12.037 1.00 69.12 103 ASP A C 1
ATOM 802 O O . ASP A 1 103 ? 22.922 20.334 12.802 1.00 69.12 103 ASP A O 1
ATOM 806 N N . PRO A 1 104 ? 25.125 20.585 12.457 1.00 71.19 104 PRO A N 1
ATOM 807 C CA . PRO A 1 104 ? 25.532 20.116 13.788 1.00 71.19 104 PRO A CA 1
ATOM 808 C C . PRO A 1 104 ? 25.120 21.041 14.952 1.00 71.19 104 PRO A C 1
ATOM 810 O O . PRO A 1 104 ? 25.446 20.753 16.102 1.00 71.19 104 PRO A O 1
ATOM 813 N N . LEU A 1 105 ? 24.421 22.148 14.679 1.00 82.31 105 LEU A N 1
ATOM 814 C CA . LEU A 1 105 ? 23.992 23.138 15.676 1.00 82.31 105 LEU A CA 1
ATOM 815 C C . LEU A 1 105 ? 22.499 23.067 16.033 1.00 82.31 105 LEU A C 1
ATOM 817 O O . LEU A 1 105 ? 22.043 23.833 16.885 1.00 82.31 105 LEU A O 1
ATOM 821 N N . SER A 1 106 ? 21.732 22.160 15.423 1.00 73.12 106 SER A N 1
ATOM 822 C CA . SER A 1 106 ? 20.312 22.023 15.749 1.00 73.12 106 SER A CA 1
ATOM 823 C C . SER A 1 106 ? 20.122 21.329 17.106 1.00 73.12 106 SER A C 1
ATOM 825 O O . SER A 1 106 ? 20.762 20.307 17.370 1.00 73.12 106 SER A O 1
ATOM 827 N N . PRO A 1 107 ? 19.259 21.860 17.995 1.00 79.81 107 PRO A N 1
ATOM 828 C CA . PRO A 1 107 ? 18.956 21.213 19.266 1.00 79.81 107 PRO A CA 1
ATOM 829 C C . PRO A 1 107 ? 18.392 19.803 19.023 1.00 79.81 107 PRO A C 1
ATOM 831 O O . PRO A 1 107 ? 17.682 19.606 18.033 1.00 79.81 107 PRO A O 1
ATOM 834 N N . PRO A 1 108 ? 18.672 18.830 19.913 1.00 74.88 108 PRO A N 1
ATOM 835 C CA . PRO A 1 108 ? 18.178 17.469 19.759 1.00 74.88 108 PRO A CA 1
ATOM 836 C C . PRO A 1 108 ? 16.654 17.501 19.667 1.00 74.88 108 PRO A C 1
ATOM 838 O O . PRO A 1 108 ? 15.972 17.979 20.580 1.00 74.88 108 PRO A O 1
ATOM 841 N N . SER A 1 109 ? 16.125 17.031 18.541 1.00 70.19 109 SER A N 1
ATOM 842 C CA . SER A 1 109 ? 14.692 16.907 18.331 1.00 70.19 109 SER A CA 1
ATOM 843 C C . SER A 1 109 ? 14.102 16.011 19.428 1.00 70.19 109 SER A C 1
ATOM 845 O O . SER A 1 109 ? 14.736 15.037 19.849 1.00 70.19 109 SER A O 1
ATOM 847 N N . PRO A 1 110 ? 12.908 16.348 19.951 1.00 75.50 110 PRO A N 1
ATOM 848 C CA . PRO A 1 110 ? 12.250 15.507 20.937 1.00 75.50 110 PRO A CA 1
ATOM 849 C C . PRO A 1 110 ? 12.091 14.087 20.375 1.00 75.50 110 PRO A C 1
ATOM 851 O O . PRO A 1 110 ? 11.856 13.943 19.172 1.00 75.50 110 PRO A O 1
ATOM 854 N N . PRO A 1 111 ? 12.198 13.044 21.221 1.00 73.19 111 PRO A N 1
ATOM 855 C CA . PRO A 1 111 ? 12.049 11.675 20.759 1.00 73.19 111 PRO A CA 1
ATOM 856 C C . PRO A 1 111 ? 10.687 11.528 20.063 1.00 73.19 111 PRO A C 1
ATOM 858 O O . PRO A 1 111 ? 9.674 11.985 20.615 1.00 73.19 111 PRO A O 1
ATOM 861 N N . PRO A 1 112 ? 10.646 10.944 18.853 1.00 73.62 112 PRO A N 1
ATOM 862 C CA . PRO A 1 112 ? 9.407 10.801 18.110 1.00 73.62 112 PRO A CA 1
ATOM 863 C C . PRO A 1 112 ? 8.397 10.022 18.952 1.00 73.62 112 PRO A C 1
ATOM 865 O O . PRO A 1 112 ? 8.729 9.040 19.622 1.00 73.62 112 PRO A O 1
ATOM 868 N N . ARG A 1 113 ? 7.147 10.496 18.966 1.00 75.31 113 ARG A N 1
ATOM 869 C CA . ARG A 1 113 ? 6.064 9.765 19.631 1.00 75.31 113 ARG A CA 1
ATOM 870 C C . ARG A 1 113 ? 5.897 8.422 18.918 1.00 75.31 113 ARG A C 1
ATOM 872 O O . ARG A 1 113 ? 5.875 8.426 17.690 1.00 75.31 113 ARG A O 1
ATOM 879 N N . PRO A 1 114 ? 5.736 7.307 19.651 1.00 77.81 114 PRO A N 1
ATOM 880 C CA . PRO A 1 114 ? 5.562 6.006 19.027 1.00 77.81 114 PRO A CA 1
ATOM 881 C C . PRO A 1 114 ? 4.315 6.034 18.142 1.00 77.81 114 PRO A C 1
ATOM 883 O O . PRO A 1 114 ? 3.208 6.317 18.613 1.00 77.81 114 PRO A O 1
ATOM 886 N N . LEU A 1 115 ? 4.512 5.779 16.851 1.00 81.12 115 LEU A N 1
ATOM 887 C CA . LEU A 1 115 ? 3.441 5.698 15.875 1.00 81.12 115 LEU A CA 1
ATOM 888 C C . LEU A 1 115 ? 2.559 4.485 16.200 1.00 81.12 115 LEU A C 1
ATOM 890 O O . LEU A 1 115 ? 3.059 3.392 16.474 1.00 81.12 115 LEU A O 1
ATOM 894 N N . ASN A 1 116 ? 1.231 4.643 16.156 1.00 83.50 116 ASN A N 1
ATOM 895 C CA . ASN A 1 116 ? 0.319 3.502 16.283 1.00 83.50 116 ASN A CA 1
ATOM 896 C C . ASN A 1 116 ? 0.279 2.721 14.961 1.00 83.50 116 ASN A C 1
ATOM 898 O O . ASN A 1 116 ? -0.696 2.797 14.213 1.00 83.50 116 ASN A O 1
ATOM 902 N N . TYR A 1 117 ? 1.363 2.006 14.665 1.00 84.69 117 TYR A N 1
ATOM 903 C CA . TYR A 1 117 ? 1.616 1.369 13.374 1.00 84.69 117 TYR A CA 1
ATOM 904 C C . TYR A 1 117 ? 0.448 0.484 12.912 1.00 84.69 117 TYR A C 1
ATOM 906 O O . TYR A 1 117 ? -0.089 0.663 11.820 1.00 84.69 117 TYR A O 1
ATOM 914 N N . LEU A 1 118 ? -0.025 -0.411 13.790 1.00 82.56 118 LEU A N 1
ATOM 915 C CA . LEU A 1 118 ? -1.168 -1.287 13.508 1.00 82.56 118 LEU A CA 1
ATOM 916 C C . LEU A 1 118 ? -2.455 -0.491 13.281 1.00 82.56 118 LEU A C 1
ATOM 918 O O . LEU A 1 118 ? -3.197 -0.771 12.341 1.00 82.56 118 LEU A O 1
ATOM 922 N N . GLY A 1 119 ? -2.704 0.526 14.109 1.00 78.75 119 GLY A N 1
ATOM 923 C CA . GLY A 1 119 ? -3.858 1.404 13.948 1.00 78.75 119 GLY A CA 1
ATOM 924 C C . GLY A 1 119 ? -3.862 2.120 12.600 1.00 78.75 119 GLY A C 1
ATOM 925 O O . GLY A 1 119 ? -4.923 2.258 12.004 1.00 78.75 119 GLY A O 1
ATOM 926 N N . HIS A 1 120 ? -2.698 2.533 12.097 1.00 79.75 120 HIS A N 1
ATOM 927 C CA . HIS A 1 120 ? -2.553 3.183 10.795 1.00 79.75 120 HIS A CA 1
ATOM 928 C C . HIS A 1 120 ? -2.738 2.218 9.618 1.00 79.75 120 HIS A C 1
ATOM 930 O O . HIS A 1 120 ? -3.433 2.568 8.664 1.00 79.75 120 HIS A O 1
ATOM 936 N N . LEU A 1 121 ? -2.193 1.002 9.703 1.00 81.88 121 LEU A N 1
ATOM 937 C CA . LEU A 1 121 ? -2.357 -0.022 8.666 1.00 81.88 121 LEU A CA 1
ATOM 938 C C . LEU A 1 121 ? -3.807 -0.443 8.451 1.00 81.88 121 LEU A C 1
ATOM 940 O O . LEU A 1 121 ? -4.202 -0.691 7.316 1.00 81.88 121 LEU A O 1
ATOM 944 N N . HIS A 1 122 ? -4.612 -0.479 9.515 1.00 77.19 122 HIS A N 1
ATOM 945 C CA . HIS A 1 122 ? -6.044 -0.770 9.409 1.00 77.19 122 HIS A CA 1
ATOM 946 C C . HIS A 1 122 ? -6.808 0.209 8.505 1.00 77.19 122 HIS A C 1
ATOM 948 O O . HIS A 1 122 ? -7.916 -0.105 8.074 1.00 77.19 122 HIS A O 1
ATOM 954 N N . ASN A 1 123 ? -6.225 1.370 8.200 1.00 72.94 123 ASN A N 1
ATOM 955 C CA . ASN A 1 123 ? -6.863 2.422 7.406 1.00 72.94 123 ASN A CA 1
ATOM 956 C C . ASN A 1 123 ? -6.382 2.444 5.956 1.00 72.94 123 ASN A C 1
ATOM 958 O O . ASN A 1 123 ? -6.835 3.283 5.176 1.00 72.94 123 ASN A O 1
ATOM 962 N N . LEU A 1 124 ? -5.451 1.558 5.600 1.00 78.44 124 LEU A N 1
ATOM 963 C CA . LEU A 1 124 ? -5.002 1.394 4.229 1.00 78.44 124 LEU A CA 1
ATOM 964 C C . LEU A 1 124 ? -5.926 0.407 3.512 1.00 78.44 124 LEU A C 1
ATOM 966 O O . LEU A 1 124 ? -6.148 -0.714 3.969 1.00 78.44 124 LEU A O 1
ATOM 970 N N . ASP A 1 125 ? -6.469 0.834 2.374 1.00 75.19 125 ASP A N 1
ATOM 971 C CA . ASP A 1 125 ? -7.195 -0.054 1.469 1.00 75.19 125 ASP A CA 1
ATOM 972 C C . ASP A 1 125 ? -6.179 -0.758 0.571 1.00 75.19 125 ASP A C 1
ATOM 974 O O . ASP A 1 125 ? -5.704 -0.179 -0.400 1.00 75.19 125 ASP A O 1
ATOM 978 N N . PHE A 1 126 ? -5.837 -2.005 0.893 1.00 78.06 126 PHE A N 1
ATOM 979 C CA . PHE A 1 126 ? -4.901 -2.809 0.104 1.00 78.06 126 PHE A CA 1
ATOM 980 C C . PHE A 1 126 ? -5.533 -3.436 -1.151 1.00 78.06 126 PHE A C 1
ATOM 982 O O . PHE A 1 126 ? -4.953 -4.332 -1.759 1.00 78.06 126 PHE A O 1
ATOM 989 N N . ILE A 1 127 ? -6.709 -2.984 -1.598 1.00 79.50 127 ILE A N 1
ATOM 990 C C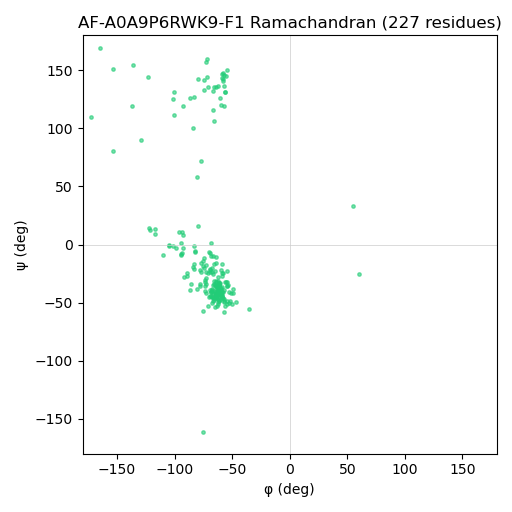A . ILE A 1 127 ? -7.182 -3.320 -2.943 1.00 79.50 127 ILE A CA 1
ATOM 991 C C . ILE A 1 127 ? -6.237 -2.660 -3.950 1.00 79.50 127 ILE A C 1
ATOM 993 O O . ILE A 1 127 ? -6.299 -1.457 -4.176 1.00 79.50 127 ILE A O 1
ATOM 997 N N . MET A 1 128 ? -5.389 -3.472 -4.581 1.00 79.75 128 MET A N 1
ATOM 998 C CA . MET A 1 128 ? -4.289 -3.070 -5.466 1.00 79.75 128 MET A CA 1
ATOM 999 C C . MET A 1 128 ? -4.555 -1.832 -6.337 1.00 79.75 128 MET A C 1
ATOM 1001 O O . MET A 1 128 ? -3.794 -0.874 -6.267 1.00 79.75 128 MET A O 1
ATOM 1005 N N . TYR A 1 129 ? -5.627 -1.831 -7.139 1.00 76.75 129 TYR A N 1
ATOM 1006 C CA . TYR A 1 129 ? -5.946 -0.700 -8.020 1.00 76.75 129 TYR A CA 1
ATOM 1007 C C . TYR A 1 129 ? -6.275 0.577 -7.241 1.00 76.75 129 TYR A C 1
ATOM 1009 O O . TYR A 1 129 ? -5.782 1.644 -7.584 1.00 76.75 129 TYR A O 1
ATOM 1017 N N . ARG A 1 130 ? -7.056 0.460 -6.163 1.00 78.56 130 ARG A N 1
ATOM 1018 C CA . ARG A 1 130 ? -7.429 1.601 -5.319 1.00 78.56 130 ARG A CA 1
ATOM 1019 C C . ARG A 1 130 ? -6.237 2.131 -4.540 1.00 78.56 130 ARG A C 1
ATOM 1021 O O . ARG A 1 130 ? -6.098 3.340 -4.430 1.00 78.56 130 ARG A O 1
ATOM 1028 N N . PHE A 1 131 ? -5.388 1.235 -4.043 1.00 80.50 131 PHE A N 1
ATOM 1029 C CA . PHE A 1 131 ? -4.163 1.595 -3.346 1.00 80.50 131 PHE A CA 1
ATOM 1030 C C . PHE A 1 131 ? -3.206 2.333 -4.277 1.00 80.50 131 PHE A C 1
ATOM 1032 O O . PHE A 1 131 ? -2.769 3.430 -3.966 1.00 80.50 131 PHE A O 1
ATOM 1039 N N . ALA A 1 132 ? -2.899 1.762 -5.444 1.00 82.06 132 ALA A N 1
ATOM 1040 C CA . ALA A 1 132 ? -1.988 2.393 -6.390 1.00 82.06 132 ALA A CA 1
ATOM 1041 C C . ALA A 1 132 ? -2.509 3.775 -6.817 1.00 82.06 132 ALA A C 1
ATOM 1043 O O . ALA A 1 132 ? -1.765 4.748 -6.762 1.00 82.06 132 ALA A O 1
ATOM 1044 N N . GLU A 1 133 ? -3.796 3.899 -7.154 1.00 81.44 133 GLU A N 1
ATOM 1045 C CA . GLU A 1 133 ? -4.396 5.195 -7.498 1.00 81.44 133 GLU A CA 1
ATOM 1046 C C . GLU A 1 133 ? -4.410 6.196 -6.336 1.00 81.44 133 GLU A C 1
ATOM 1048 O O . GLU A 1 133 ? -4.330 7.403 -6.571 1.00 81.44 133 GLU A O 1
ATOM 1053 N N . SER A 1 134 ? -4.524 5.730 -5.090 1.00 77.56 134 SER A N 1
ATOM 1054 C CA . SER A 1 134 ? -4.584 6.609 -3.925 1.00 77.56 134 SER A CA 1
ATOM 1055 C C . SER A 1 134 ? -3.207 7.104 -3.495 1.00 77.56 134 SER A C 1
ATOM 1057 O O . SER A 1 134 ? -3.079 8.261 -3.105 1.00 77.56 134 SER A O 1
ATOM 1059 N N . ILE A 1 135 ? -2.171 6.267 -3.555 1.00 81.31 135 ILE A N 1
ATOM 1060 C CA . ILE A 1 135 ? -0.851 6.651 -3.049 1.00 81.31 135 ILE A CA 1
ATOM 1061 C C . ILE A 1 135 ? 0.034 7.280 -4.117 1.00 81.31 135 ILE A C 1
ATOM 1063 O O . ILE A 1 135 ? 0.898 8.087 -3.767 1.00 81.31 135 ILE A O 1
ATOM 1067 N N . MET A 1 136 ? -0.165 6.930 -5.392 1.00 82.94 136 MET A N 1
ATOM 1068 C CA . MET A 1 136 ? 0.746 7.340 -6.451 1.00 82.94 136 MET A CA 1
ATOM 1069 C C . MET A 1 136 ? 0.508 8.773 -6.899 1.00 82.94 136 MET A C 1
ATOM 1071 O O . MET A 1 136 ? -0.620 9.257 -7.035 1.00 82.94 136 MET A O 1
ATOM 1075 N N . ARG A 1 137 ? 1.612 9.449 -7.200 1.00 82.44 137 ARG A N 1
ATOM 1076 C CA . ARG A 1 137 ? 1.617 10.730 -7.882 1.00 82.44 137 ARG A CA 1
ATOM 1077 C C . ARG A 1 137 ? 0.904 10.621 -9.224 1.00 82.44 137 ARG A C 1
ATOM 1079 O O . ARG A 1 137 ? 0.979 9.623 -9.942 1.00 82.44 137 ARG A O 1
ATOM 1086 N N . LYS A 1 138 ? 0.228 11.712 -9.595 1.00 84.38 138 LYS A N 1
ATOM 1087 C CA . LYS A 1 138 ? -0.319 11.851 -10.946 1.00 84.38 138 LYS A CA 1
ATOM 1088 C C . LYS A 1 138 ? 0.826 11.724 -11.944 1.00 84.38 138 LYS A C 1
ATOM 1090 O O . LYS A 1 138 ? 1.936 12.187 -11.685 1.00 84.38 138 LYS A O 1
ATOM 1095 N N . HIS A 1 139 ? 0.526 11.170 -13.112 1.00 81.38 139 HIS A N 1
ATOM 1096 C CA . HIS A 1 139 ? 1.490 10.988 -14.199 1.00 81.38 139 HIS A CA 1
ATOM 1097 C C . HIS A 1 139 ? 2.285 12.265 -14.525 1.00 81.38 139 HIS A C 1
ATOM 1099 O O . HIS A 1 139 ? 3.498 12.233 -14.701 1.00 81.38 139 HIS A O 1
ATOM 1105 N N . SER A 1 140 ? 1.615 13.419 -14.477 1.00 82.31 140 SER A N 1
ATOM 1106 C CA . SER A 1 140 ? 2.209 14.742 -14.702 1.00 82.31 140 SER A CA 1
ATOM 1107 C C . SER A 1 140 ? 3.161 15.228 -13.600 1.00 82.31 140 SER A C 1
ATOM 1109 O O . SER A 1 140 ? 3.739 16.300 -13.737 1.00 82.31 140 SER A O 1
ATOM 1111 N N . SER A 1 141 ? 3.276 14.505 -12.485 1.00 88.12 141 SER A N 1
ATOM 1112 C CA . SER A 1 141 ? 4.084 14.872 -11.310 1.00 88.12 141 SER A CA 1
ATOM 1113 C C . SER A 1 141 ? 5.222 13.890 -11.010 1.00 88.12 141 SER A C 1
ATOM 1115 O O . SER A 1 141 ? 5.866 14.007 -9.969 1.00 88.12 141 SER A O 1
ATOM 1117 N N . VAL A 1 142 ? 5.474 12.945 -11.918 1.00 88.50 142 VAL A N 1
ATOM 1118 C CA . VAL A 1 142 ? 6.610 12.016 -11.849 1.00 88.50 142 VAL A CA 1
ATOM 1119 C C . VAL A 1 142 ? 7.911 12.798 -12.033 1.00 88.50 142 VAL A C 1
ATOM 1121 O O . VAL A 1 142 ? 8.022 13.626 -12.941 1.00 88.50 142 VAL A O 1
ATOM 1124 N N . SER A 1 143 ? 8.896 12.561 -11.165 1.00 91.94 143 SER A N 1
ATOM 1125 C CA . SER A 1 143 ? 10.183 13.258 -11.247 1.00 91.94 143 SER A CA 1
ATOM 1126 C C . SER A 1 143 ? 11.007 12.770 -12.447 1.00 91.94 143 SER A C 1
ATOM 1128 O O . SER A 1 143 ? 10.800 11.670 -12.957 1.00 91.94 143 SER A O 1
ATOM 1130 N N . ALA A 1 144 ? 11.977 13.567 -12.905 1.00 93.25 144 ALA A N 1
ATOM 1131 C CA . ALA A 1 144 ? 12.868 13.147 -13.992 1.00 93.25 144 ALA A CA 1
ATOM 1132 C C . ALA A 1 144 ? 13.689 11.897 -13.622 1.00 93.25 144 ALA A C 1
ATOM 1134 O O . ALA A 1 144 ? 13.927 11.041 -14.469 1.00 93.25 144 ALA A O 1
ATOM 1135 N N . GLU A 1 145 ? 14.083 11.777 -12.353 1.00 93.50 145 GLU A N 1
ATOM 1136 C CA . GLU A 1 145 ? 14.808 10.616 -11.832 1.00 93.50 145 GLU A CA 1
ATOM 1137 C C . GLU A 1 145 ? 13.931 9.360 -11.821 1.00 93.50 145 GLU A C 1
ATOM 1139 O O . GLU A 1 145 ? 14.353 8.300 -12.278 1.00 93.50 145 GLU A O 1
ATOM 1144 N N . GLU A 1 146 ? 12.686 9.485 -11.364 1.00 92.38 146 GLU A N 1
ATOM 1145 C CA . GLU A 1 146 ? 11.723 8.388 -11.376 1.00 92.38 146 GLU A CA 1
ATOM 1146 C C . GLU A 1 146 ? 11.377 7.962 -12.806 1.00 92.38 146 GLU A C 1
ATOM 1148 O O . GLU A 1 146 ? 11.347 6.772 -13.117 1.00 92.38 146 GLU A O 1
ATOM 1153 N N . MET A 1 147 ? 11.209 8.925 -13.713 1.00 93.50 147 MET A N 1
ATOM 1154 C CA . MET A 1 147 ? 11.002 8.651 -15.131 1.00 93.50 147 MET A CA 1
ATOM 1155 C C . MET A 1 147 ? 12.202 7.917 -15.746 1.00 93.50 147 MET A C 1
ATOM 1157 O O . MET A 1 147 ? 12.006 6.939 -16.469 1.00 93.50 147 MET A O 1
ATOM 1161 N N . ALA A 1 148 ? 13.430 8.338 -15.429 1.00 94.81 148 ALA A N 1
ATOM 1162 C CA . ALA A 1 148 ? 14.648 7.662 -15.872 1.00 94.81 148 ALA A CA 1
ATOM 1163 C C . ALA A 1 148 ? 14.743 6.234 -15.312 1.00 94.81 148 ALA A C 1
ATOM 1165 O O . ALA A 1 148 ? 15.114 5.317 -16.042 1.00 94.81 148 ALA A O 1
ATOM 1166 N N . PHE A 1 149 ? 14.351 6.023 -14.051 1.00 95.00 149 PHE A N 1
ATOM 1167 C CA . PHE A 1 149 ? 14.287 4.696 -13.442 1.00 95.00 149 PHE A CA 1
ATOM 1168 C C . PHE A 1 149 ? 13.278 3.785 -14.157 1.00 95.00 149 PHE A C 1
ATOM 1170 O O . PHE A 1 149 ? 13.655 2.698 -14.585 1.00 95.00 149 PHE A O 1
ATOM 1177 N N . ILE A 1 150 ? 12.035 4.239 -14.360 1.00 94.25 150 ILE A N 1
ATOM 1178 C CA . ILE A 1 150 ? 10.967 3.466 -15.028 1.00 94.25 150 ILE A CA 1
ATOM 1179 C C . ILE A 1 150 ? 11.350 3.106 -16.475 1.00 94.25 150 ILE A C 1
ATOM 1181 O O . ILE A 1 150 ? 10.968 2.058 -16.998 1.00 94.25 150 ILE A O 1
ATOM 1185 N N . GLN A 1 151 ? 12.102 3.973 -17.153 1.00 93.62 151 GLN A N 1
ATOM 1186 C CA . GLN A 1 151 ? 12.568 3.723 -18.519 1.00 93.62 151 GLN A CA 1
ATOM 1187 C C . GLN A 1 151 ? 13.837 2.860 -18.577 1.00 93.62 151 GLN A C 1
ATOM 1189 O O . GLN A 1 151 ? 14.097 2.242 -19.612 1.00 93.62 151 GLN A O 1
ATOM 1194 N N . GLY A 1 152 ? 14.605 2.803 -17.489 1.00 94.94 152 GLY A N 1
ATOM 1195 C CA . GLY A 1 152 ? 15.884 2.111 -17.405 1.00 94.94 152 GLY A CA 1
ATOM 1196 C C . GLY A 1 152 ? 15.770 0.586 -17.390 1.00 94.94 152 GLY A C 1
ATOM 1197 O O . GLY A 1 152 ? 14.756 0.008 -17.000 1.00 94.94 152 GLY A O 1
ATOM 1198 N N . GLU A 1 153 ? 16.851 -0.086 -17.792 1.00 94.31 153 GLU A N 1
ATOM 1199 C CA . GLU A 1 153 ? 16.926 -1.555 -17.800 1.00 94.31 153 GLU A CA 1
ATOM 1200 C C . GLU A 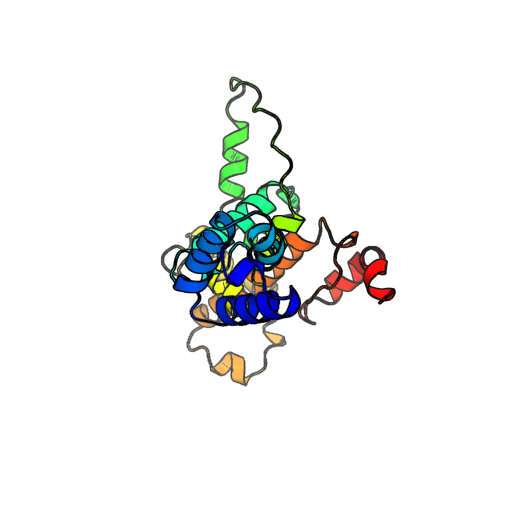1 153 ? 16.760 -2.160 -16.404 1.00 94.31 153 GLU A C 1
ATOM 1202 O O . GLU A 1 153 ? 16.159 -3.220 -16.274 1.00 94.31 153 GLU A O 1
ATOM 1207 N N . GLU A 1 154 ? 17.228 -1.469 -15.359 1.00 94.12 154 GLU A N 1
ATOM 1208 C CA . GLU A 1 154 ? 17.071 -1.885 -13.959 1.00 94.12 154 GLU A CA 1
ATOM 1209 C C . GLU A 1 154 ? 15.605 -2.203 -13.624 1.00 94.12 154 GLU A C 1
ATOM 1211 O O . GLU A 1 154 ? 15.302 -3.278 -13.103 1.00 94.12 154 GLU A O 1
ATOM 1216 N N . PHE A 1 155 ? 14.684 -1.305 -13.986 1.00 94.56 155 PHE A N 1
ATOM 1217 C CA . PHE A 1 155 ? 13.258 -1.496 -13.750 1.00 94.56 155 PHE A CA 1
ATOM 1218 C C . PHE A 1 155 ? 12.705 -2.667 -14.567 1.00 94.56 155 PHE A C 1
ATOM 1220 O O . PHE A 1 155 ? 12.040 -3.548 -14.019 1.00 94.56 155 PHE A O 1
ATOM 1227 N N . TRP A 1 156 ? 13.018 -2.729 -15.862 1.00 92.81 156 TRP A N 1
ATOM 1228 C CA . TRP A 1 156 ? 12.509 -3.782 -16.744 1.00 92.81 156 TRP A CA 1
ATOM 1229 C C . TRP A 1 156 ? 13.023 -5.176 -16.380 1.00 92.81 156 TRP A C 1
ATOM 1231 O O . TRP A 1 156 ? 12.262 -6.134 -16.473 1.00 92.81 156 TRP A O 1
ATOM 1241 N N . ASN A 1 157 ? 14.260 -5.286 -15.896 1.00 91.38 157 ASN A N 1
ATOM 1242 C CA . ASN A 1 157 ? 14.832 -6.542 -15.412 1.00 91.38 157 ASN A CA 1
ATOM 1243 C C . ASN A 1 157 ? 14.128 -7.052 -14.144 1.00 91.38 157 ASN A C 1
ATOM 1245 O O . ASN A 1 157 ? 14.114 -8.253 -13.887 1.00 91.38 157 ASN A O 1
ATOM 1249 N N . SER A 1 158 ? 13.525 -6.153 -13.359 1.00 88.12 158 SER A N 1
ATOM 1250 C CA . SER A 1 158 ? 12.704 -6.515 -12.196 1.00 88.12 158 SER A CA 1
ATOM 1251 C C . SER A 1 158 ? 11.254 -6.869 -12.558 1.00 88.12 158 SER A C 1
ATOM 1253 O O . SER A 1 158 ? 10.543 -7.492 -11.763 1.00 88.12 158 SER A O 1
ATOM 1255 N N . CYS A 1 159 ? 10.798 -6.493 -13.757 1.00 87.81 159 CYS A N 1
ATOM 1256 C CA . CYS A 1 159 ? 9.430 -6.721 -14.202 1.00 87.81 159 CYS A CA 1
ATOM 1257 C C . CYS A 1 159 ? 9.266 -8.146 -14.755 1.00 87.81 159 CYS A C 1
ATOM 1259 O O . CYS A 1 159 ? 9.968 -8.522 -15.693 1.00 87.81 159 CYS A O 1
ATOM 1261 N N . PRO A 1 160 ? 8.291 -8.935 -14.270 1.00 84.25 160 PRO A N 1
ATOM 1262 C CA . PRO A 1 160 ? 8.035 -10.284 -14.773 1.00 84.25 160 PRO A CA 1
ATOM 1263 C C . PRO A 1 160 ? 7.215 -10.247 -16.077 1.00 84.25 160 PRO A C 1
ATOM 1265 O O . PRO A 1 160 ? 6.102 -10.773 -16.142 1.00 84.25 160 PRO A O 1
ATOM 1268 N N . ILE A 1 161 ? 7.725 -9.560 -17.106 1.00 85.19 161 ILE A N 1
ATOM 1269 C CA . ILE A 1 161 ? 7.038 -9.360 -18.397 1.00 85.19 161 ILE A CA 1
ATOM 1270 C C . ILE A 1 161 ? 6.757 -10.701 -19.077 1.00 85.19 161 ILE A C 1
ATOM 1272 O O . ILE A 1 161 ? 5.687 -10.904 -19.647 1.00 85.19 161 ILE A O 1
ATOM 1276 N N . ASP A 1 162 ? 7.707 -11.626 -18.969 1.00 84.75 162 ASP A N 1
ATOM 1277 C CA . ASP A 1 162 ? 7.652 -12.997 -19.477 1.00 84.75 162 ASP A CA 1
ATOM 1278 C C . ASP A 1 162 ? 6.486 -13.810 -18.896 1.00 84.75 162 ASP A C 1
ATOM 1280 O O . ASP A 1 162 ? 6.003 -14.747 -19.530 1.00 84.75 162 ASP A O 1
ATOM 1284 N N . ARG A 1 163 ? 5.996 -13.430 -17.711 1.00 82.56 163 ARG A N 1
ATOM 1285 C CA . ARG A 1 163 ? 4.874 -14.090 -17.030 1.00 82.56 163 ARG A CA 1
ATOM 1286 C C . ARG A 1 163 ? 3.520 -13.460 -17.341 1.00 82.56 163 ARG A C 1
ATOM 1288 O O . ARG A 1 163 ? 2.502 -13.953 -16.853 1.00 82.56 163 ARG A O 1
ATOM 1295 N N . MET A 1 164 ? 3.472 -12.371 -18.112 1.00 82.31 164 MET A N 1
ATOM 1296 C CA . MET A 1 164 ? 2.199 -11.774 -18.503 1.00 82.31 164 MET A CA 1
ATOM 1297 C C . MET A 1 164 ? 1.495 -12.604 -19.569 1.00 82.31 164 MET A C 1
ATOM 1299 O O . MET A 1 164 ? 2.093 -13.092 -20.526 1.00 82.31 164 MET A O 1
ATOM 1303 N N . HIS A 1 165 ? 0.172 -12.684 -19.448 1.00 85.00 165 HIS A N 1
ATOM 1304 C CA . HIS A 1 165 ? -0.649 -13.256 -20.501 1.00 85.00 165 HIS A CA 1
ATOM 1305 C C . HIS A 1 165 ? -0.546 -12.395 -21.781 1.00 85.00 165 HIS A C 1
ATOM 1307 O O . HIS A 1 165 ? -0.678 -11.170 -21.687 1.00 85.00 165 HIS A O 1
ATOM 1313 N N . PRO A 1 166 ? -0.389 -12.983 -22.984 1.00 88.06 166 PRO A N 1
ATOM 1314 C CA . PRO A 1 166 ? -0.220 -12.221 -24.227 1.00 88.06 166 PRO A CA 1
ATOM 1315 C C . PRO A 1 166 ? -1.328 -11.195 -24.498 1.00 88.06 166 PRO A C 1
ATOM 1317 O O . PRO A 1 166 ? -1.058 -10.095 -24.973 1.00 88.06 166 PRO A O 1
ATOM 1320 N N . THR A 1 167 ? -2.578 -11.507 -24.142 1.00 87.62 167 THR A N 1
ATOM 1321 C CA . THR A 1 167 ? -3.696 -10.559 -24.310 1.00 87.62 167 THR A CA 1
ATOM 1322 C C . THR A 1 167 ? -3.597 -9.343 -23.393 1.00 87.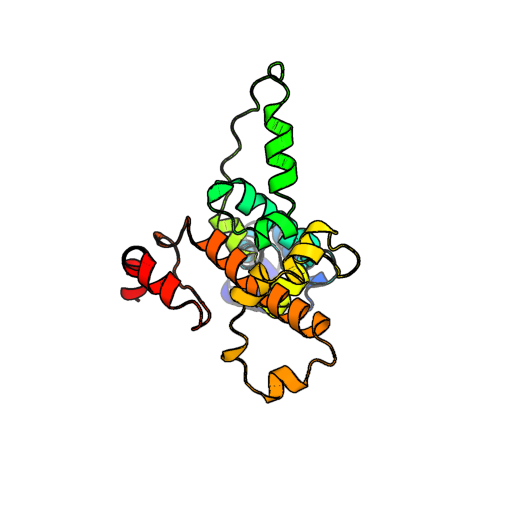62 167 THR A C 1
ATOM 1324 O O . THR A 1 167 ? -4.168 -8.308 -23.715 1.00 87.62 167 THR A O 1
ATOM 1327 N N . ALA A 1 168 ? -2.886 -9.436 -22.266 1.00 83.19 168 ALA A N 1
ATOM 1328 C CA . ALA A 1 168 ? -2.633 -8.284 -21.411 1.00 83.19 168 ALA A CA 1
ATOM 1329 C C . ALA A 1 168 ? -1.597 -7.355 -22.054 1.00 83.19 168 ALA A C 1
ATOM 1331 O O . ALA A 1 168 ? -1.808 -6.150 -22.064 1.00 83.19 168 ALA A O 1
ATOM 1332 N N . LEU A 1 169 ? -0.546 -7.903 -22.678 1.00 86.62 169 LEU A N 1
ATOM 1333 C CA . LEU A 1 169 ? 0.444 -7.113 -23.422 1.00 86.62 169 LEU A CA 1
ATOM 1334 C C . LEU A 1 169 ? -0.191 -6.362 -24.600 1.00 86.62 169 LEU A C 1
ATOM 1336 O O . LEU A 1 169 ? 0.124 -5.200 -24.826 1.00 86.62 169 LEU A O 1
ATOM 1340 N N . GLN A 1 170 ? -1.140 -6.992 -25.297 1.00 90.38 170 GLN A N 1
ATOM 1341 C CA . GLN A 1 170 ? -1.861 -6.385 -26.424 1.00 90.38 170 GLN A CA 1
ATOM 1342 C C . GLN A 1 170 ? -2.761 -5.201 -26.035 1.00 90.38 170 GLN A C 1
ATOM 1344 O O . GLN A 1 170 ? -3.171 -4.447 -26.913 1.00 90.38 170 GLN A O 1
ATOM 1349 N N . ARG A 1 171 ? -3.094 -5.026 -24.747 1.00 89.62 171 ARG A N 1
ATOM 1350 C CA . ARG A 1 171 ? -3.917 -3.893 -24.286 1.00 89.62 171 ARG A CA 1
ATOM 1351 C C . ARG A 1 171 ? -3.161 -2.570 -24.264 1.00 89.62 171 ARG A C 1
ATOM 1353 O O . ARG A 1 171 ? -3.807 -1.527 -24.232 1.00 89.62 171 ARG A O 1
ATOM 1360 N N . TYR A 1 172 ? -1.832 -2.608 -24.249 1.00 90.44 172 TYR A N 1
ATOM 1361 C CA . TYR A 1 172 ? -1.002 -1.415 -24.142 1.00 90.44 172 TYR A CA 1
ATOM 1362 C C . TYR A 1 172 ? -0.462 -1.047 -25.518 1.00 90.44 172 TYR A C 1
ATOM 1364 O O . TYR A 1 172 ? 0.162 -1.860 -26.198 1.00 90.44 172 TYR A O 1
ATOM 1372 N N . SER A 1 173 ? -0.710 0.194 -25.928 1.00 89.81 173 SER A N 1
ATOM 1373 C CA . SER A 1 173 ? -0.353 0.693 -27.260 1.00 89.81 173 SER A CA 1
ATOM 1374 C C . SER A 1 173 ? 1.097 1.161 -27.322 1.00 89.81 173 SER A C 1
ATOM 1376 O O . SER A 1 173 ? 1.676 1.282 -28.400 1.00 89.81 173 SER A O 1
ATOM 1378 N N . SER A 1 174 ? 1.701 1.433 -26.163 1.00 92.69 174 SER A N 1
ATOM 1379 C CA . SER A 1 174 ? 3.083 1.885 -26.063 1.00 92.69 174 SER A CA 1
ATOM 1380 C C . SER A 1 174 ? 3.849 1.174 -24.952 1.00 92.69 174 SER A C 1
ATOM 1382 O O . SER A 1 174 ? 3.297 0.755 -23.933 1.00 92.69 174 SER A O 1
ATOM 1384 N N . ARG A 1 175 ? 5.176 1.112 -25.118 1.00 90.06 175 ARG A N 1
ATOM 1385 C CA . ARG A 1 175 ? 6.097 0.641 -24.074 1.00 90.06 175 ARG A CA 1
ATOM 1386 C C . ARG A 1 175 ? 5.948 1.445 -22.780 1.00 90.06 175 ARG A C 1
ATOM 1388 O O . ARG A 1 175 ? 6.133 0.893 -21.703 1.00 90.06 175 ARG A O 1
ATOM 1395 N N . TRP A 1 176 ? 5.614 2.728 -22.888 1.00 89.56 176 TRP A N 1
ATOM 1396 C CA . TRP A 1 176 ? 5.433 3.610 -21.742 1.00 89.56 176 TRP A CA 1
ATOM 1397 C C . TRP A 1 176 ? 4.177 3.281 -20.930 1.00 89.56 176 TRP A C 1
ATOM 1399 O O . TRP A 1 176 ? 4.260 3.185 -19.711 1.00 89.56 176 TRP A O 1
ATOM 1409 N N . GLU A 1 177 ? 3.038 3.043 -21.584 1.00 89.94 177 GLU A N 1
ATOM 1410 C CA . GLU A 1 177 ? 1.814 2.602 -20.898 1.00 89.94 177 GLU A CA 1
ATOM 1411 C C . GLU A 1 177 ? 2.036 1.280 -20.157 1.00 89.94 177 GLU A C 1
ATOM 1413 O O . GLU A 1 177 ? 1.613 1.124 -19.011 1.00 89.94 177 GLU A O 1
ATOM 1418 N N . LEU A 1 178 ? 2.762 0.354 -20.791 1.00 90.88 178 LEU A N 1
ATOM 1419 C CA . LEU A 1 178 ? 3.143 -0.911 -20.173 1.00 90.88 178 LEU A CA 1
ATOM 1420 C C . LEU A 1 178 ? 4.075 -0.698 -18.968 1.00 90.88 178 LEU A C 1
ATOM 1422 O O . LEU A 1 178 ? 3.853 -1.289 -17.913 1.00 90.88 178 LEU A O 1
ATOM 1426 N N . ALA A 1 179 ? 5.087 0.167 -19.101 1.00 92.00 179 ALA A N 1
ATOM 1427 C CA . ALA A 1 179 ? 6.001 0.509 -18.010 1.00 92.00 179 ALA A CA 1
ATOM 1428 C C . ALA A 1 179 ? 5.245 1.101 -16.818 1.00 92.00 179 ALA A C 1
ATOM 1430 O O . ALA A 1 179 ? 5.470 0.701 -15.679 1.00 92.00 179 ALA A O 1
ATOM 1431 N N . TRP A 1 180 ? 4.313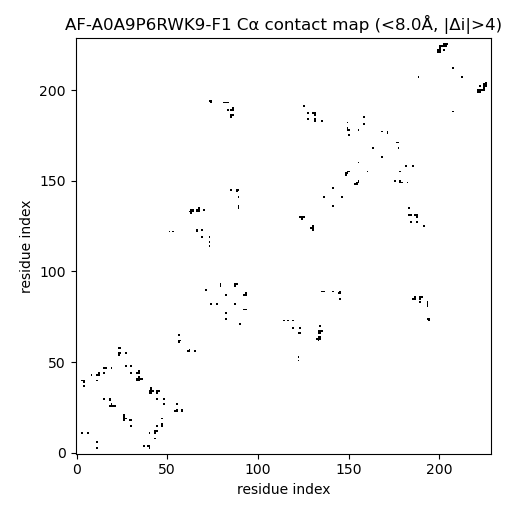 2.016 -17.090 1.00 89.44 180 TRP A N 1
ATOM 1432 C CA . TRP A 1 180 ? 3.494 2.660 -16.073 1.00 89.44 180 TRP A CA 1
ATOM 1433 C C . TRP A 1 180 ? 2.611 1.654 -15.338 1.00 89.44 180 TRP A C 1
ATOM 1435 O O . TRP A 1 180 ? 2.574 1.651 -14.110 1.00 89.44 180 TRP A O 1
ATOM 1445 N N . TYR A 1 181 ? 1.964 0.742 -16.067 1.00 89.00 181 TYR A N 1
ATOM 1446 C CA . TYR A 1 181 ? 1.197 -0.339 -15.458 1.00 89.00 181 TYR A CA 1
ATOM 1447 C C . TYR A 1 181 ? 2.060 -1.196 -14.522 1.00 89.00 181 TYR A C 1
ATOM 1449 O O . TYR A 1 181 ? 1.696 -1.418 -13.368 1.00 89.00 181 TYR A O 1
ATOM 1457 N N . PHE A 1 182 ? 3.236 -1.635 -14.979 1.00 91.25 182 PHE A N 1
ATOM 1458 C CA . PHE A 1 182 ? 4.151 -2.395 -14.127 1.00 91.25 182 PHE A CA 1
ATOM 1459 C C . PHE A 1 182 ? 4.658 -1.590 -12.937 1.00 91.25 182 PHE A C 1
ATOM 1461 O O . PHE A 1 182 ? 4.827 -2.154 -11.859 1.00 91.25 182 PHE A O 1
ATOM 1468 N N . HIS A 1 183 ? 4.868 -0.289 -13.110 1.00 91.69 183 HIS A N 1
ATOM 1469 C CA . HIS A 1 183 ? 5.327 0.590 -12.047 1.00 91.69 183 HIS A CA 1
ATOM 1470 C C . HIS A 1 183 ? 4.274 0.669 -10.937 1.00 91.69 183 HIS A C 1
ATOM 1472 O O . HIS A 1 183 ? 4.628 0.491 -9.777 1.00 91.69 183 HIS A O 1
ATOM 1478 N N . GLN A 1 184 ? 2.982 0.773 -11.276 1.00 90.31 184 GLN A N 1
ATOM 1479 C CA . GLN A 1 184 ? 1.889 0.695 -10.296 1.00 90.31 184 GLN A CA 1
ATOM 1480 C C . GLN A 1 184 ? 1.879 -0.635 -9.529 1.00 90.31 184 GLN A C 1
ATOM 1482 O O . GLN A 1 184 ? 1.722 -0.660 -8.307 1.00 90.31 184 GLN A O 1
ATOM 1487 N N . MET A 1 185 ? 2.076 -1.753 -10.235 1.00 88.69 185 MET A N 1
ATOM 1488 C CA . MET A 1 185 ? 2.113 -3.086 -9.621 1.00 88.69 185 MET A CA 1
ATOM 1489 C C . MET A 1 185 ? 3.316 -3.263 -8.699 1.00 88.69 185 MET A C 1
ATOM 1491 O O . MET A 1 185 ? 3.175 -3.782 -7.593 1.00 88.69 185 MET A O 1
ATOM 1495 N N . ALA A 1 186 ? 4.497 -2.843 -9.151 1.00 91.19 186 ALA A N 1
ATOM 1496 C CA . ALA A 1 186 ? 5.720 -2.894 -8.368 1.00 91.19 186 ALA A CA 1
ATOM 1497 C C . ALA A 1 186 ? 5.610 -1.985 -7.138 1.00 91.19 186 ALA A C 1
ATOM 1499 O O . ALA A 1 186 ? 5.896 -2.439 -6.037 1.00 91.19 186 ALA A O 1
ATOM 1500 N N . MET A 1 187 ? 5.094 -0.762 -7.294 1.00 91.88 187 MET A N 1
ATOM 1501 C CA . MET A 1 187 ? 4.839 0.163 -6.188 1.00 91.88 187 MET A CA 1
ATOM 1502 C C . MET A 1 187 ? 3.938 -0.452 -5.125 1.00 91.88 187 MET A C 1
ATOM 1504 O O . MET A 1 187 ? 4.325 -0.510 -3.962 1.00 91.88 187 MET A O 1
ATOM 1508 N N . TYR A 1 188 ? 2.772 -0.973 -5.519 1.00 90.38 188 TYR A N 1
ATOM 1509 C CA . TYR A 1 188 ? 1.864 -1.649 -4.594 1.00 90.38 188 TYR A CA 1
ATOM 1510 C C . TYR A 1 188 ? 2.570 -2.785 -3.839 1.00 90.38 188 TYR A C 1
ATOM 1512 O O . TYR A 1 188 ? 2.543 -2.822 -2.611 1.00 90.38 188 TYR A O 1
ATOM 1520 N N . ARG A 1 189 ? 3.243 -3.689 -4.561 1.00 90.69 189 ARG A N 1
ATOM 1521 C CA . ARG A 1 189 ? 3.913 -4.862 -3.972 1.00 90.69 189 ARG A CA 1
ATOM 1522 C C . ARG A 1 189 ? 5.016 -4.469 -3.002 1.00 90.69 189 ARG A C 1
ATOM 1524 O O . ARG A 1 189 ? 5.048 -4.978 -1.883 1.00 90.69 189 ARG A O 1
ATOM 1531 N N . GLU A 1 190 ? 5.902 -3.570 -3.421 1.00 93.25 190 GLU A N 1
ATOM 1532 C CA . GLU A 1 190 ? 7.009 -3.115 -2.588 1.00 93.25 190 GLU A CA 1
ATOM 1533 C C . GLU 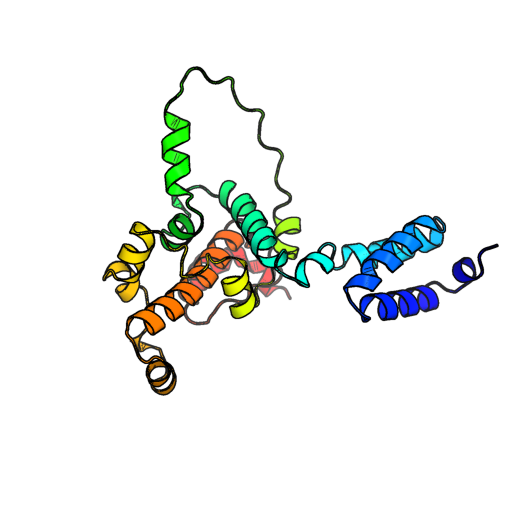A 1 190 ? 6.499 -2.359 -1.364 1.00 93.25 190 GLU A C 1
ATOM 1535 O O . GLU A 1 190 ? 6.916 -2.671 -0.256 1.00 93.25 190 GLU A O 1
ATOM 1540 N N . THR A 1 191 ? 5.543 -1.437 -1.515 1.00 92.69 191 THR A N 1
ATOM 1541 C CA . THR A 1 191 ? 4.982 -0.709 -0.372 1.00 92.69 191 THR A CA 1
ATOM 1542 C C . THR A 1 191 ? 4.303 -1.653 0.618 1.00 92.69 191 THR A C 1
ATOM 1544 O O . THR A 1 191 ? 4.604 -1.588 1.806 1.00 92.69 191 THR A O 1
ATOM 1547 N N . VAL A 1 192 ? 3.439 -2.568 0.164 1.00 90.25 192 VAL A N 1
ATOM 1548 C CA . VAL A 1 192 ? 2.778 -3.536 1.057 1.00 90.25 192 VAL A CA 1
ATOM 1549 C C . VAL A 1 192 ? 3.804 -4.378 1.802 1.00 90.25 192 VAL A C 1
ATOM 1551 O O . VAL A 1 192 ? 3.695 -4.543 3.015 1.00 90.25 192 VAL A O 1
ATOM 1554 N N . TRP A 1 193 ? 4.816 -4.887 1.099 1.00 91.81 193 TRP A N 1
ATOM 1555 C CA . TRP A 1 193 ? 5.836 -5.724 1.717 1.00 91.81 193 TRP A CA 1
ATOM 1556 C C . TRP A 1 193 ? 6.690 -4.952 2.723 1.00 91.81 193 TRP A C 1
ATOM 1558 O O . TRP A 1 193 ? 6.897 -5.423 3.839 1.00 91.81 193 TRP A O 1
ATOM 1568 N N . THR A 1 194 ? 7.142 -3.750 2.361 1.00 93.69 194 THR A N 1
ATOM 1569 C CA . THR A 1 194 ? 7.915 -2.867 3.241 1.00 93.69 194 THR A CA 1
ATOM 1570 C C . THR A 1 194 ? 7.134 -2.526 4.506 1.00 93.69 194 THR A C 1
ATOM 1572 O O . THR A 1 194 ? 7.701 -2.573 5.592 1.00 93.69 194 THR A O 1
ATOM 1575 N N . LEU A 1 195 ? 5.829 -2.267 4.392 1.00 92.44 195 LEU A N 1
ATOM 1576 C CA . LEU A 1 195 ? 4.967 -1.986 5.539 1.00 92.44 195 LEU A CA 1
ATOM 1577 C C . LEU A 1 195 ? 4.645 -3.233 6.382 1.00 92.44 195 LEU A C 1
ATOM 1579 O O . LEU A 1 195 ? 4.480 -3.150 7.596 1.00 92.44 195 LEU A O 1
ATOM 1583 N N . ALA A 1 196 ? 4.549 -4.408 5.763 1.00 89.88 196 ALA A N 1
ATOM 1584 C CA . ALA A 1 196 ? 4.252 -5.655 6.463 1.00 89.88 196 ALA A CA 1
ATOM 1585 C C . ALA A 1 196 ? 5.474 -6.225 7.203 1.00 89.88 196 ALA A C 1
ATOM 1587 O O . ALA A 1 196 ? 5.330 -6.783 8.292 1.00 89.88 196 ALA A O 1
ATOM 1588 N N . ALA A 1 197 ? 6.677 -6.084 6.637 1.00 91.44 197 ALA A N 1
ATOM 1589 C CA . ALA A 1 197 ? 7.902 -6.723 7.122 1.00 91.44 197 ALA A CA 1
ATOM 1590 C C . ALA A 1 197 ? 8.216 -6.496 8.623 1.00 91.44 197 ALA A C 1
ATOM 1592 O O . ALA A 1 197 ? 8.616 -7.462 9.291 1.00 91.44 197 ALA A O 1
ATOM 1593 N N . PRO A 1 198 ? 8.020 -5.293 9.203 1.00 90.81 198 PRO A N 1
ATOM 1594 C CA . PRO A 1 198 ? 8.276 -5.049 10.625 1.00 90.81 198 PRO A CA 1
ATOM 1595 C C . PRO A 1 198 ? 7.287 -5.753 11.561 1.00 90.81 198 PRO A C 1
ATOM 1597 O O . PRO A 1 198 ? 7.607 -5.994 12.721 1.00 90.81 198 PRO A O 1
ATOM 1600 N N . ILE A 1 199 ? 6.098 -6.108 11.070 1.00 90.12 199 ILE A N 1
ATOM 1601 C CA . ILE A 1 199 ? 4.987 -6.591 11.898 1.00 90.12 199 ILE A CA 1
ATOM 1602 C C . ILE A 1 199 ? 4.477 -7.980 11.505 1.00 90.12 199 ILE A C 1
ATOM 1604 O O . ILE A 1 199 ? 3.398 -8.360 11.953 1.00 90.12 199 ILE A O 1
ATOM 1608 N N . LEU A 1 200 ? 5.219 -8.739 10.690 1.00 88.94 200 LEU A N 1
ATOM 1609 C CA . LEU A 1 200 ? 4.794 -10.060 10.198 1.00 88.94 200 LEU A CA 1
ATOM 1610 C C . LEU A 1 200 ? 4.288 -10.975 11.322 1.00 88.94 200 LEU A C 1
ATOM 1612 O O . LEU A 1 200 ? 3.225 -11.573 11.187 1.00 88.94 200 LEU A O 1
ATOM 1616 N N . ASP A 1 201 ? 4.969 -10.975 12.470 1.00 87.69 201 ASP A N 1
ATOM 1617 C CA . ASP A 1 201 ? 4.635 -11.793 13.646 1.00 87.69 201 ASP A CA 1
ATOM 1618 C C . ASP A 1 201 ? 3.302 -11.399 14.326 1.00 87.69 201 ASP A C 1
ATOM 1620 O O . ASP A 1 201 ? 2.806 -12.089 15.220 1.00 87.69 201 ASP A O 1
ATOM 1624 N N . HIS A 1 202 ? 2.716 -10.266 13.931 1.00 85.62 202 HIS A N 1
ATOM 1625 C CA . HIS A 1 202 ? 1.454 -9.729 14.444 1.00 85.62 202 HIS A CA 1
ATOM 1626 C C . HIS A 1 202 ? 0.316 -9.807 13.420 1.00 85.62 202 HIS A C 1
ATOM 1628 O O . HIS A 1 202 ? -0.837 -9.539 13.773 1.00 85.62 202 HIS A O 1
ATOM 1634 N N . LEU A 1 203 ? 0.611 -10.160 12.164 1.00 82.88 203 LEU A N 1
ATOM 1635 C CA . LEU A 1 203 ? -0.400 -10.262 11.120 1.00 82.88 203 LEU A CA 1
ATOM 1636 C C . LEU A 1 203 ? -1.301 -11.476 11.360 1.00 82.88 203 LEU A C 1
ATOM 1638 O O . LEU A 1 203 ? -0.839 -12.572 11.662 1.00 82.88 203 LEU A O 1
ATOM 1642 N N . ARG A 1 204 ? -2.613 -11.271 11.198 1.00 80.00 204 ARG A N 1
ATOM 1643 C CA . ARG A 1 204 ? -3.615 -12.354 11.207 1.00 80.00 204 ARG A CA 1
ATOM 1644 C C . ARG A 1 204 ? -3.852 -12.953 9.828 1.00 80.00 204 ARG A C 1
ATOM 1646 O O . ARG A 1 204 ? -4.328 -14.073 9.717 1.00 80.00 204 ARG A O 1
ATOM 1653 N N . SER A 1 205 ? -3.579 -12.178 8.788 1.00 80.38 205 SER A N 1
ATOM 1654 C CA . SER A 1 205 ? -3.641 -12.603 7.400 1.00 80.38 205 SER A CA 1
ATOM 1655 C C . SER A 1 205 ? -2.683 -11.747 6.582 1.00 80.38 205 SER A C 1
ATOM 1657 O O . SER A 1 205 ? -2.410 -10.593 6.918 1.00 80.38 205 SER A O 1
ATOM 1659 N N . LEU A 1 206 ? -2.166 -12.325 5.504 1.00 81.56 206 LEU A N 1
ATOM 1660 C CA . LEU A 1 206 ? -1.322 -11.644 4.536 1.00 81.56 206 LEU A CA 1
ATOM 1661 C C . LEU A 1 206 ? -1.778 -12.075 3.145 1.00 81.56 206 LEU A C 1
ATOM 1663 O O . LEU A 1 206 ? -1.757 -13.258 2.820 1.00 81.56 206 LEU A O 1
ATOM 1667 N N . THR A 1 207 ? -2.215 -11.117 2.330 1.00 78.69 207 THR A N 1
ATOM 1668 C CA . THR A 1 207 ? -2.538 -11.372 0.922 1.00 78.69 207 THR A CA 1
ATOM 1669 C C . THR A 1 207 ? -1.369 -10.896 0.079 1.00 78.69 207 THR A C 1
ATOM 1671 O O . THR A 1 207 ? -1.114 -9.696 0.001 1.00 78.69 207 THR A O 1
ATOM 1674 N N . ALA A 1 208 ? -0.657 -11.830 -0.545 1.00 76.38 208 ALA A N 1
ATOM 1675 C CA . ALA A 1 208 ? 0.460 -11.533 -1.430 1.00 76.38 208 ALA A CA 1
ATOM 1676 C C . ALA A 1 208 ? 0.211 -12.137 -2.822 1.00 76.38 208 ALA A C 1
ATOM 1678 O O . ALA A 1 208 ? -0.352 -13.232 -2.923 1.00 76.38 208 ALA A O 1
ATOM 1679 N N . PRO A 1 209 ? 0.626 -11.464 -3.909 1.00 78.31 209 PRO A N 1
ATOM 1680 C CA . PRO A 1 209 ? 0.629 -12.068 -5.235 1.00 78.31 209 PRO A CA 1
ATOM 1681 C C . PRO A 1 209 ? 1.496 -13.330 -5.264 1.00 78.31 209 PRO A C 1
ATOM 1683 O O . PRO A 1 209 ? 2.578 -13.358 -4.682 1.00 78.31 209 PRO A O 1
ATOM 1686 N N . LEU A 1 210 ? 1.090 -14.357 -6.017 1.00 80.00 210 LEU A N 1
ATOM 1687 C CA . LEU A 1 210 ? 1.873 -15.596 -6.142 1.00 80.00 210 LEU A CA 1
ATOM 1688 C C . LEU A 1 210 ? 3.292 -15.351 -6.696 1.00 80.00 210 LEU A C 1
ATOM 1690 O O . LEU A 1 210 ? 4.225 -16.084 -6.383 1.00 80.00 210 LEU A O 1
ATOM 1694 N N . SER A 1 211 ? 3.487 -14.284 -7.477 1.00 80.88 211 SER A N 1
ATOM 1695 C CA . SER A 1 211 ? 4.811 -13.856 -7.944 1.00 80.88 211 SER A CA 1
ATOM 1696 C C . SER A 1 211 ? 5.786 -13.509 -6.807 1.00 80.88 211 SER A C 1
ATOM 1698 O O . SER A 1 211 ? 6.997 -13.561 -7.019 1.00 80.88 211 SER A O 1
ATOM 1700 N N . ASP A 1 212 ? 5.281 -13.194 -5.611 1.00 84.56 212 ASP A N 1
ATOM 1701 C CA . ASP A 1 212 ? 6.055 -12.896 -4.398 1.00 84.56 212 ASP A CA 1
ATOM 1702 C C . ASP A 1 212 ? 6.301 -14.108 -3.498 1.00 84.56 212 ASP A C 1
ATOM 1704 O O . ASP A 1 212 ? 6.841 -13.954 -2.404 1.00 84.56 212 ASP A O 1
ATOM 1708 N N . ILE A 1 213 ? 5.969 -15.327 -3.938 1.00 86.38 213 ILE A N 1
ATOM 1709 C CA . ILE A 1 213 ? 6.102 -16.529 -3.098 1.00 86.38 213 ILE A CA 1
ATOM 1710 C C . ILE A 1 213 ? 7.514 -16.713 -2.523 1.00 86.38 213 ILE A C 1
ATOM 1712 O O . ILE A 1 213 ? 7.673 -17.165 -1.396 1.00 86.38 213 ILE A O 1
ATOM 1716 N N . HIS A 1 214 ? 8.547 -16.296 -3.255 1.00 88.88 214 HIS A N 1
ATOM 1717 C CA . HIS A 1 214 ? 9.928 -16.343 -2.780 1.00 88.88 214 HIS A CA 1
ATOM 1718 C C . HIS A 1 214 ? 10.154 -15.486 -1.521 1.00 88.88 214 HIS A C 1
ATOM 1720 O O . HIS A 1 214 ? 10.844 -15.930 -0.608 1.00 88.88 214 HIS A O 1
ATOM 1726 N N . ARG A 1 215 ? 9.538 -14.297 -1.435 1.00 88.06 215 ARG A N 1
ATOM 1727 C CA . ARG A 1 215 ? 9.607 -13.427 -0.250 1.00 88.06 215 ARG A CA 1
ATOM 1728 C C . ARG A 1 215 ? 8.882 -14.054 0.929 1.00 88.06 215 ARG A C 1
ATOM 1730 O O . ARG A 1 215 ? 9.376 -14.001 2.047 1.00 88.06 215 ARG A O 1
ATOM 1737 N N . TYR A 1 216 ? 7.741 -14.688 0.661 1.00 85.25 216 TYR A N 1
ATOM 1738 C CA . TYR A 1 216 ? 6.973 -15.413 1.670 1.00 85.25 216 TYR A CA 1
ATOM 1739 C C . TY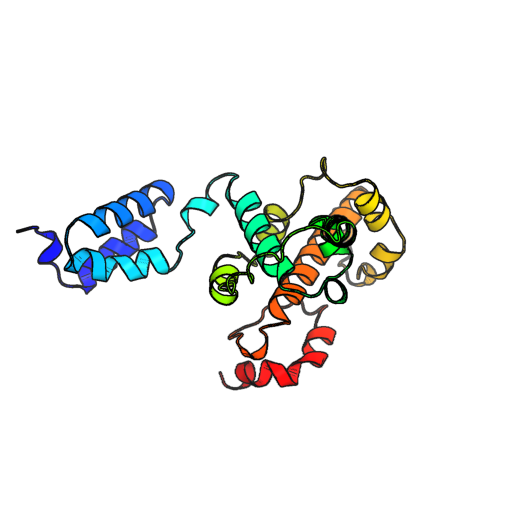R A 1 216 ? 7.785 -16.561 2.276 1.00 85.25 216 TYR A C 1
ATOM 1741 O O . TYR A 1 216 ? 7.884 -16.666 3.494 1.00 85.25 216 TYR A O 1
ATOM 1749 N N . ILE A 1 217 ? 8.426 -17.377 1.433 1.00 89.00 217 ILE A N 1
ATOM 1750 C CA . ILE A 1 217 ? 9.259 -18.505 1.877 1.00 89.00 217 ILE A CA 1
ATOM 1751 C C . ILE A 1 217 ? 10.378 -18.031 2.815 1.00 89.00 217 ILE A C 1
ATOM 1753 O O . ILE A 1 217 ? 10.658 -18.691 3.808 1.00 89.00 217 ILE A O 1
ATOM 1757 N N . GLN A 1 218 ? 10.988 -16.874 2.546 1.00 89.69 218 GLN A N 1
ATOM 1758 C CA . GLN A 1 218 ? 12.073 -16.329 3.374 1.00 89.69 218 GLN A CA 1
ATOM 1759 C C . GLN A 1 218 ? 11.638 -15.896 4.779 1.00 89.69 218 GLN A C 1
ATOM 1761 O O . GLN A 1 218 ? 12.486 -15.745 5.654 1.00 89.69 218 GLN A O 1
ATOM 1766 N N . VAL A 1 219 ? 10.344 -15.661 4.997 1.00 89.88 219 VAL A N 1
ATOM 1767 C CA . VAL A 1 219 ? 9.809 -15.168 6.276 1.00 89.88 219 VAL A CA 1
ATOM 1768 C C . VAL A 1 219 ? 8.774 -16.111 6.879 1.00 89.88 219 VAL A C 1
ATOM 1770 O O . VAL A 1 219 ? 8.081 -15.727 7.818 1.00 89.88 219 VAL A O 1
ATOM 1773 N N . ILE A 1 220 ? 8.660 -17.332 6.354 1.00 88.44 220 ILE A N 1
ATOM 1774 C CA . ILE A 1 220 ? 7.608 -18.275 6.738 1.00 88.44 220 ILE A CA 1
ATOM 1775 C C . ILE A 1 220 ? 7.639 -18.591 8.239 1.00 88.44 220 ILE A C 1
ATOM 1777 O O . ILE A 1 220 ? 6.591 -18.601 8.875 1.00 88.44 220 ILE A O 1
ATOM 1781 N N . ASP A 1 221 ? 8.830 -18.683 8.836 1.00 86.62 221 ASP A N 1
ATOM 1782 C CA . ASP A 1 221 ? 9.001 -18.931 10.274 1.00 86.62 221 ASP A CA 1
ATOM 1783 C C . ASP A 1 221 ? 8.377 -17.823 11.143 1.00 86.62 221 ASP A C 1
ATOM 1785 O O . ASP A 1 221 ? 7.834 -18.081 12.217 1.00 86.62 221 ASP A O 1
ATOM 1789 N N . ARG A 1 222 ? 8.401 -16.575 10.659 1.00 87.56 222 ARG A N 1
ATOM 1790 C CA . ARG A 1 222 ? 7.782 -15.411 11.324 1.00 87.56 222 ARG A CA 1
ATOM 1791 C C . ARG A 1 222 ? 6.262 -15.399 11.182 1.00 87.56 222 ARG A C 1
ATOM 1793 O O . ARG A 1 222 ? 5.553 -14.730 11.928 1.00 87.56 222 ARG A O 1
ATOM 1800 N N . LEU A 1 223 ? 5.750 -16.149 10.214 1.00 82.56 223 LEU A N 1
ATOM 1801 C CA . LEU A 1 223 ? 4.331 -16.281 9.930 1.00 82.56 223 LEU A CA 1
ATOM 1802 C C . LEU A 1 223 ? 3.697 -17.481 10.636 1.00 82.56 223 LEU A C 1
ATOM 1804 O O . LEU A 1 223 ? 2.530 -17.759 10.386 1.00 82.56 223 LEU A O 1
ATOM 1808 N N . GLY A 1 224 ? 4.394 -18.137 11.573 1.00 75.88 224 GLY A N 1
ATOM 1809 C CA . GLY A 1 224 ? 3.874 -19.309 12.292 1.00 75.88 224 GLY A CA 1
ATOM 1810 C C . GLY A 1 224 ? 2.521 -19.089 12.988 1.00 75.88 224 GLY A C 1
ATOM 1811 O O . GLY A 1 224 ? 1.757 -20.029 13.177 1.00 75.88 224 GLY A O 1
ATOM 1812 N N . ARG A 1 225 ? 2.143 -17.841 13.310 1.00 72.38 225 ARG A N 1
ATOM 1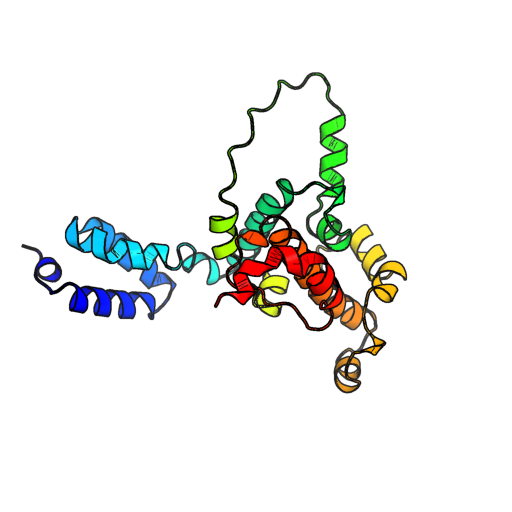813 C CA . ARG A 1 225 ? 0.796 -17.531 13.836 1.00 72.38 225 ARG A CA 1
ATOM 1814 C C . ARG A 1 225 ? -0.330 -17.700 12.811 1.00 72.38 225 ARG A C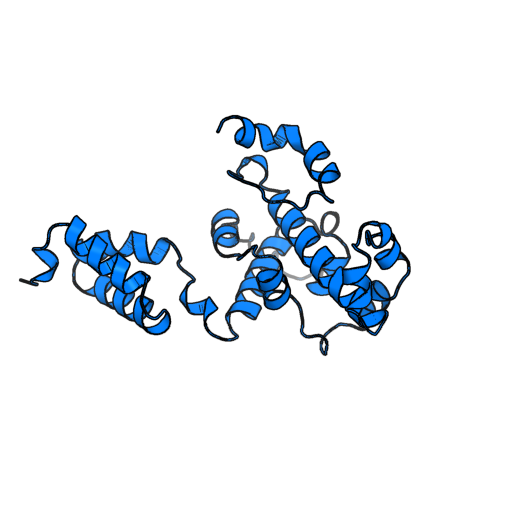 1
ATOM 1816 O O . ARG A 1 225 ? -1.474 -17.901 13.213 1.00 72.38 225 ARG A O 1
ATOM 1823 N N . LEU A 1 226 ? -0.027 -17.618 11.515 1.00 69.81 226 LEU A N 1
ATOM 1824 C CA . LEU A 1 226 ? -0.986 -17.880 10.438 1.00 69.81 226 LEU A CA 1
ATOM 1825 C C . LEU A 1 226 ? -1.305 -19.373 10.305 1.00 69.81 226 LEU A C 1
ATOM 1827 O O . LEU A 1 226 ? -2.366 -19.716 9.800 1.00 69.81 226 LEU A O 1
ATOM 1831 N N . GLU A 1 227 ? -0.413 -20.252 10.765 1.00 64.88 227 GLU A N 1
ATOM 1832 C CA . GLU A 1 227 ? -0.575 -21.708 10.666 1.00 64.88 227 GLU A CA 1
ATOM 1833 C C . GLU A 1 227 ? -1.554 -22.271 11.707 1.00 64.88 227 GLU A C 1
ATOM 1835 O O . GLU A 1 227 ? -2.018 -23.400 11.577 1.00 64.88 227 GLU A O 1
ATOM 1840 N N . THR A 1 228 ? -1.874 -21.494 12.748 1.00 60.03 228 THR A N 1
ATOM 1841 C CA . THR A 1 228 ? -2.705 -21.929 13.885 1.00 60.03 228 THR A CA 1
ATOM 1842 C C . THR A 1 228 ? -4.194 -21.556 13.784 1.00 60.03 228 THR A C 1
ATOM 1844 O O . THR A 1 228 ? -4.908 -21.679 14.780 1.00 60.03 228 THR A O 1
ATOM 1847 N N . LEU A 1 229 ? -4.658 -21.076 12.623 1.00 49.44 229 LEU A N 1
ATOM 1848 C CA . LEU A 1 229 ? -6.065 -20.739 12.333 1.00 49.44 229 LEU A CA 1
ATOM 1849 C C . LEU A 1 229 ? -6.769 -21.868 11.572 1.00 49.44 229 LEU A C 1
ATOM 1851 O O . LEU A 1 229 ? -7.946 -22.128 11.910 1.00 49.44 229 LEU A O 1
#

Secondary structure (DSSP, 8-state):
--SGGGS-HHHHHHHHHHHHHS-HHHHHHHHHHHTTT-HHHHHHHHHHHHTSTTGGGGGSSHHHHHHHHHHHHHHHTS-GGGS-HHHHHHTTHHHHHHHHTS-TTSPPPPPPPPP-HHHHHTT----HHHHHHHHSPPGGG--HHHHHHHHSHHHHHHS-GGGS-HHHHTT-SSHHHHHHHHHHHHHHHHHHHHHHGGGGGG-S-----GGGHHHHHHTGGGGGGGGG-

Sequence (229 aa):
MDPLSRLPQECLECILEVIVNGNNKQSLASLAALLRVNRYIATVTVPFIYRNPFRDLATADVSSSYQRNIVCALLSDIPVGNIPKIVALEFNIISETNREQLDPLSPPSPPPRPLNYLGHLHNLDFIMYRFAESIMRKHSSVSAEEMAFIQGEEFWNSCPIDRMHPTALQRYSSRWELAWYFHQMAMYRETVWTLAAPILDHLRSLTAPLSDIHRYIQVIDRLGRLETL

Mean predicted aligned error: 9.84 Å

pLDDT: mean 84.32, std 10.96, range [49.44, 97.31]